Protein AF-A0A523N135-F1 (afdb_monomer_lite)

Foldseek 3Di:
DDDPDQWDWDDDPFWIWIDGPPDFIEIEAAALCVVVVCVVVVHDDTLHYEDDPVCADPNDRRHPCVNVVCCCVPPDDDDRHRYYHDDPVCVVVVVVVCCVPPVDDQLLRLLCVLCVVVLVVLPDDPVRSVVVSVVSVVVSVDCVLVVLLVVCVVVVNDPVVQLVVLLVVVLVVCVVPPSCNVSDDPVVSSSSSVSSVVSSVD

pLDDT: mean 86.8, std 10.45, range [40.41, 97.0]

Radius of gyration: 24.84 Å; chains: 1; bounding box: 56×32×72 Å

Secondary structure (DSSP, 8-state):
-----SEEEEE-SS-EEEEETTEEEEEE---TTHHHHHHHTTPPPPSEEE--GGGEETTEE---THHHHHHHHHSS-TTPPPEEE--HHHHHHHHHHHIIIII---HHHHHHHHHHHHHHHTT--HHHHHHHHHHHHHHHH-HHHHHHHHHHHHTT--HHHHHHHHHHHHHHHHHT-HHHHTT--HHHHHHHHHHHHHHHT-

Structure (mmCIF, N/CA/C/O backbone):
data_AF-A0A523N135-F1
#
_entry.id   AF-A0A523N135-F1
#
loop_
_atom_site.group_PDB
_atom_site.id
_atom_site.type_symbol
_atom_site.label_atom_id
_atom_site.label_alt_id
_atom_site.label_comp_id
_atom_site.label_asym_id
_atom_site.label_entity_id
_atom_site.label_seq_id
_atom_site.pdbx_PDB_ins_code
_atom_site.Cartn_x
_atom_site.Cartn_y
_atom_site.Cartn_z
_atom_site.occupancy
_atom_site.B_iso_or_equiv
_atom_site.auth_seq_id
_atom_site.auth_comp_id
_atom_site.auth_asym_id
_atom_site.auth_atom_id
_atom_site.pdbx_PDB_model_num
ATOM 1 N N . MET A 1 1 ? -31.069 18.039 46.015 1.00 40.41 1 MET A N 1
ATOM 2 C CA . MET A 1 1 ? -31.252 17.011 44.966 1.00 40.41 1 MET A CA 1
ATOM 3 C C . MET A 1 1 ? -29.906 16.782 44.299 1.00 40.41 1 MET A C 1
ATOM 5 O O . MET A 1 1 ? -29.315 17.737 43.815 1.00 40.41 1 MET A O 1
ATOM 9 N N . ALA A 1 2 ? -29.360 15.570 44.405 1.00 42.97 2 ALA A N 1
ATOM 10 C CA . ALA A 1 2 ? -28.007 15.259 43.952 1.00 42.97 2 ALA A CA 1
ATOM 11 C C . ALA A 1 2 ? -27.904 15.362 42.422 1.00 42.97 2 ALA A C 1
ATOM 13 O O . ALA A 1 2 ? -28.740 14.827 41.700 1.00 42.97 2 ALA A O 1
ATOM 14 N N . ASN A 1 3 ? -26.875 16.070 41.958 1.00 47.66 3 ASN A N 1
ATOM 15 C CA . ASN A 1 3 ? -26.565 16.332 40.558 1.00 47.66 3 ASN A CA 1
ATOM 16 C C . ASN A 1 3 ? -26.322 14.997 39.824 1.00 47.66 3 ASN A C 1
ATOM 18 O O . ASN A 1 3 ? -25.239 14.414 39.915 1.00 47.66 3 ASN A O 1
ATOM 22 N N . GLN A 1 4 ? -27.357 14.458 39.177 1.00 59.84 4 GLN A N 1
ATOM 23 C CA . GLN A 1 4 ? -27.297 13.175 38.483 1.00 59.84 4 GLN A CA 1
ATOM 24 C C . GLN A 1 4 ? -26.382 13.358 37.267 1.00 59.84 4 GLN A C 1
ATOM 26 O O . GLN A 1 4 ? -26.748 14.015 36.294 1.00 59.84 4 GLN A O 1
ATOM 31 N N . LYS A 1 5 ? -25.138 12.867 37.362 1.00 66.75 5 LYS A N 1
ATOM 32 C CA . LYS A 1 5 ? -24.118 13.074 36.325 1.00 66.75 5 LYS A CA 1
ATOM 33 C C . LYS A 1 5 ? -24.669 12.640 34.963 1.00 66.75 5 LYS A C 1
ATOM 35 O O . LYS A 1 5 ? -25.073 11.497 34.786 1.00 66.75 5 LYS A O 1
ATOM 40 N N . SER A 1 6 ? -24.624 13.546 33.988 1.00 85.50 6 SER A N 1
ATOM 41 C CA . SER A 1 6 ? -25.081 13.346 32.602 1.00 85.50 6 SER A CA 1
ATOM 42 C C . SER A 1 6 ? -24.219 12.368 31.784 1.00 85.50 6 SER A C 1
ATOM 44 O O . SER A 1 6 ? -24.429 12.193 30.580 1.00 85.50 6 SER A O 1
ATOM 46 N N . TYR A 1 7 ? -23.237 11.737 32.429 1.00 89.88 7 TYR A N 1
ATOM 47 C CA . TYR A 1 7 ? -22.242 10.871 31.823 1.00 89.88 7 TYR A CA 1
ATOM 48 C C . TYR A 1 7 ? -21.858 9.718 32.754 1.00 89.88 7 TYR A C 1
ATOM 50 O O . TYR A 1 7 ? -21.939 9.822 33.979 1.00 89.88 7 TYR A O 1
ATOM 58 N N . SER A 1 8 ? -21.367 8.635 32.158 1.00 92.94 8 SER A N 1
ATOM 59 C CA . SER A 1 8 ? -20.774 7.495 32.856 1.00 92.94 8 SER A CA 1
ATOM 60 C C . SER A 1 8 ? -19.428 7.139 32.227 1.00 92.94 8 SER A C 1
ATOM 62 O O . SER A 1 8 ? -19.225 7.333 31.026 1.00 92.94 8 SER A O 1
ATOM 64 N N . ILE A 1 9 ? -18.501 6.635 33.042 1.00 93.44 9 ILE A N 1
ATOM 65 C CA . ILE A 1 9 ? -17.181 6.192 32.588 1.00 93.44 9 ILE A CA 1
ATOM 66 C C . ILE A 1 9 ? -17.008 4.729 32.971 1.00 93.44 9 ILE A C 1
ATOM 68 O O . ILE A 1 9 ? -17.012 4.393 34.152 1.00 93.44 9 ILE A O 1
ATOM 72 N N . TYR A 1 10 ? -16.802 3.875 31.974 1.00 91.69 10 TYR A N 1
ATOM 73 C CA . TYR A 1 10 ? -16.360 2.502 32.186 1.00 91.69 10 TYR A CA 1
ATOM 74 C C . TYR A 1 10 ? -14.829 2.440 32.215 1.00 91.69 10 TYR A C 1
ATOM 76 O O . TYR A 1 10 ? -14.159 3.052 31.375 1.00 91.69 10 TYR A O 1
ATOM 84 N N . GLN A 1 11 ? -14.277 1.702 33.181 1.00 91.50 11 GLN A N 1
ATOM 85 C CA . GLN A 1 11 ? -12.838 1.547 33.371 1.00 91.50 11 GLN A CA 1
ATOM 86 C C . GLN A 1 11 ? -12.380 0.132 33.013 1.00 91.50 11 GLN A C 1
ATOM 88 O O . GLN A 1 11 ? -12.537 -0.789 33.806 1.00 91.50 11 GLN A O 1
ATOM 93 N N . GLY A 1 12 ? -11.789 -0.025 31.827 1.00 86.12 12 GLY A N 1
ATOM 94 C CA . GLY A 1 12 ? -11.112 -1.259 31.430 1.00 86.12 12 GLY A CA 1
ATOM 95 C C . GLY A 1 12 ? -9.642 -1.285 31.866 1.00 86.12 12 GLY A C 1
ATOM 96 O O . GLY A 1 12 ? -9.109 -0.292 32.364 1.00 86.12 12 GLY A O 1
ATOM 97 N N . TYR A 1 13 ? -8.952 -2.401 31.623 1.00 81.56 13 TYR A N 1
ATOM 98 C CA . TYR A 1 13 ? -7.557 -2.593 32.053 1.00 81.56 13 TYR A CA 1
ATOM 99 C C . TYR A 1 13 ? -6.596 -1.502 31.532 1.00 81.56 13 TYR A C 1
ATOM 101 O O . TYR A 1 13 ? -5.807 -0.974 32.302 1.00 81.56 13 TYR A O 1
ATOM 109 N N . ASN A 1 14 ? -6.729 -1.087 30.263 1.00 82.56 14 ASN A N 1
ATOM 110 C CA . ASN A 1 14 ? -5.898 -0.045 29.624 1.00 82.56 14 ASN A CA 1
ATOM 111 C C . ASN A 1 14 ? -6.707 0.918 28.734 1.00 82.56 14 ASN A C 1
ATOM 113 O O . ASN A 1 14 ? -6.193 1.496 27.776 1.00 82.56 14 ASN A O 1
ATOM 117 N N . PHE A 1 15 ? -8.000 1.064 29.013 1.00 88.25 15 PHE A N 1
ATOM 118 C CA . PHE A 1 15 ? -8.871 1.979 28.280 1.00 88.25 15 PHE A CA 1
ATOM 119 C C . PHE A 1 15 ? -9.987 2.517 29.169 1.00 88.25 15 PHE A C 1
ATOM 121 O O . PHE A 1 15 ? -10.283 1.975 30.238 1.00 88.25 15 PHE A O 1
ATOM 128 N N . ARG A 1 16 ? -10.605 3.608 28.734 1.00 92.06 16 ARG A N 1
ATOM 129 C CA . ARG A 1 16 ? -11.776 4.212 29.370 1.00 92.06 16 ARG A CA 1
ATOM 130 C C . ARG A 1 16 ? -12.848 4.429 28.318 1.00 92.06 16 ARG A C 1
ATOM 132 O O . ARG A 1 16 ? -12.524 4.825 27.207 1.00 92.06 16 ARG A O 1
ATOM 139 N N . VAL A 1 17 ? -14.110 4.196 28.658 1.00 93.50 17 VAL A N 1
ATOM 140 C CA . VAL A 1 17 ? -15.232 4.458 27.743 1.00 93.50 17 VAL A CA 1
ATOM 141 C C . VAL A 1 17 ? -16.136 5.486 28.383 1.00 93.50 17 VAL A C 1
ATOM 143 O O . VAL A 1 17 ? -16.731 5.222 29.425 1.00 93.50 17 VAL A O 1
ATOM 146 N N . LEU A 1 18 ? -16.231 6.651 27.756 1.00 94.50 18 LEU A N 1
ATOM 147 C CA . LEU A 1 18 ? -17.158 7.701 28.136 1.00 94.50 18 LEU A CA 1
ATOM 148 C C . LEU A 1 18 ? -18.485 7.465 27.411 1.00 94.50 18 LEU A C 1
ATOM 150 O O . LEU A 1 18 ? -18.524 7.461 26.181 1.00 94.50 18 LEU A O 1
ATOM 154 N N . LYS A 1 19 ? -19.568 7.276 28.168 1.00 93.00 19 LYS A N 1
ATOM 155 C CA . LYS A 1 19 ? -20.940 7.221 27.646 1.00 93.00 19 LYS A CA 1
ATOM 156 C C . LYS A 1 19 ? -21.700 8.448 28.144 1.00 93.00 19 LYS A C 1
ATOM 158 O O . LYS A 1 19 ? -21.691 8.731 29.342 1.00 93.00 19 LYS A O 1
ATOM 163 N N . MET A 1 20 ? -22.355 9.164 27.237 1.00 90.88 20 MET A N 1
ATOM 164 C CA . MET A 1 20 ? -23.111 10.387 27.521 1.00 90.88 20 MET A CA 1
ATOM 165 C C . MET A 1 20 ? -24.445 10.349 26.787 1.00 90.88 20 MET A C 1
ATOM 167 O O . MET A 1 20 ? -24.526 9.827 25.676 1.00 90.88 20 MET A O 1
ATOM 171 N N . LYS A 1 21 ? -25.499 10.915 27.381 1.00 86.75 21 LYS A N 1
ATOM 172 C CA . LYS A 1 21 ? -26.801 10.994 26.708 1.00 86.75 21 LYS A CA 1
ATOM 173 C C . LYS A 1 21 ? -26.686 11.889 25.464 1.00 86.75 21 LYS A C 1
ATOM 175 O O . LYS A 1 21 ? -26.174 12.999 25.557 1.00 86.75 21 LYS A O 1
ATOM 180 N N . GLY A 1 22 ? -27.161 11.403 24.316 1.00 85.88 22 GLY A N 1
ATOM 181 C CA . GLY A 1 22 ? -27.129 12.138 23.043 1.00 85.88 22 GLY A CA 1
ATOM 182 C C . GLY A 1 22 ? -25.808 12.062 22.265 1.00 85.88 22 GLY A C 1
ATOM 183 O O . GLY A 1 22 ? -25.707 12.680 21.211 1.00 85.88 22 GLY A O 1
ATOM 184 N N . PHE A 1 23 ? -24.814 11.301 22.739 1.00 86.19 23 PHE A N 1
ATOM 185 C CA . PHE A 1 23 ? -23.542 11.093 22.040 1.00 86.19 23 PHE A CA 1
ATOM 186 C C . PHE A 1 23 ? -23.191 9.607 21.948 1.00 86.19 23 PHE A C 1
ATOM 188 O O . PHE A 1 23 ? -23.471 8.826 22.858 1.00 86.19 23 PHE A O 1
ATOM 195 N N . GLU A 1 24 ? -22.529 9.221 20.858 1.00 87.38 24 GLU A N 1
ATOM 196 C CA . GLU A 1 24 ? -21.948 7.883 20.730 1.00 87.38 24 GLU A CA 1
ATOM 197 C C . GLU A 1 24 ? -20.836 7.671 21.774 1.00 87.38 24 GLU A C 1
ATOM 199 O O . GLU A 1 24 ? -20.096 8.617 22.074 1.00 87.38 24 GLU A O 1
ATOM 204 N N . PRO A 1 25 ? -20.674 6.448 22.315 1.00 91.50 25 PRO A N 1
ATOM 205 C CA . PRO A 1 25 ? -19.597 6.144 23.248 1.00 91.50 25 PRO A CA 1
ATOM 206 C C . PRO A 1 25 ? -18.219 6.484 22.670 1.00 91.50 25 PRO A C 1
ATOM 208 O O . PRO A 1 25 ? -17.908 6.131 21.532 1.00 91.50 25 PRO A O 1
ATOM 211 N N . VAL A 1 26 ? -17.372 7.125 23.477 1.00 92.62 26 VAL A N 1
ATOM 212 C CA . VAL A 1 26 ? -15.991 7.462 23.105 1.00 92.62 26 VAL A CA 1
ATOM 213 C C . VAL A 1 26 ? -15.029 6.615 23.920 1.00 92.62 26 VAL A C 1
ATOM 215 O O . VAL A 1 26 ? -15.043 6.649 25.152 1.00 92.62 26 VAL A O 1
ATOM 218 N N . CYS A 1 27 ? -14.174 5.864 23.234 1.00 91.88 27 CYS A N 1
ATOM 219 C CA . CYS A 1 27 ? -13.132 5.064 23.852 1.00 91.88 27 CYS A CA 1
ATOM 220 C C . CYS A 1 27 ? -11.804 5.826 23.878 1.00 91.88 27 CYS A C 1
ATOM 222 O O . CYS A 1 27 ? -11.271 6.215 22.844 1.00 91.88 27 CYS A O 1
ATOM 224 N N . PHE A 1 28 ? -11.240 6.009 25.063 1.00 90.75 28 PHE A N 1
ATOM 225 C CA . PHE A 1 28 ? -9.888 6.511 25.271 1.00 90.75 28 PHE A CA 1
ATOM 226 C C . PHE A 1 28 ? -8.982 5.311 25.494 1.00 90.75 28 PHE A C 1
ATOM 228 O O . PHE A 1 28 ? -9.124 4.613 26.499 1.00 90.75 28 PHE A O 1
ATOM 235 N N . GLY A 1 29 ? -8.063 5.058 24.568 1.00 86.25 29 GLY A N 1
ATOM 236 C CA . GLY A 1 29 ? -7.329 3.795 24.550 1.00 86.25 29 GLY A CA 1
ATOM 237 C C . GLY A 1 29 ? -7.842 2.828 23.475 1.00 86.25 29 GLY A C 1
ATOM 238 O O . GLY A 1 29 ? -8.990 2.912 23.047 1.00 86.25 29 GLY A O 1
ATOM 239 N N . CYS A 1 30 ? -6.993 1.896 23.052 1.00 80.38 30 CYS A N 1
ATOM 240 C CA . CYS A 1 30 ? -7.333 0.784 22.164 1.00 80.38 30 CYS A CA 1
ATOM 241 C C . CYS A 1 30 ? -6.353 -0.379 22.423 1.00 80.38 30 CYS A C 1
ATOM 243 O O . CYS A 1 30 ? -5.476 -0.666 21.609 1.00 80.38 30 CYS A O 1
ATOM 245 N N . PRO A 1 31 ? -6.432 -1.024 23.599 1.00 81.50 31 PRO A N 1
ATOM 246 C CA . PRO A 1 31 ? -5.639 -2.213 23.854 1.00 81.50 31 PRO A CA 1
ATOM 247 C C . PRO A 1 31 ? -6.204 -3.403 23.059 1.00 81.50 31 PRO A C 1
ATOM 249 O O . PRO A 1 31 ? -7.423 -3.487 22.896 1.00 81.50 31 PRO A O 1
ATOM 252 N N . PRO A 1 32 ? -5.375 -4.388 22.673 1.00 73.00 32 PRO A N 1
ATOM 253 C CA . PRO A 1 32 ? -5.819 -5.554 21.895 1.00 73.00 32 PRO A CA 1
ATOM 254 C C . PRO A 1 32 ? -6.961 -6.334 22.575 1.00 73.00 32 PRO A C 1
ATOM 256 O O . PRO A 1 32 ? -7.855 -6.883 21.934 1.00 73.00 32 PRO A O 1
ATOM 259 N N . GLY A 1 33 ? -6.971 -6.343 23.913 1.00 79.56 33 GLY A N 1
ATOM 260 C CA . GLY A 1 33 ? -7.985 -7.024 24.722 1.00 79.56 33 GLY A CA 1
ATOM 261 C C . GLY A 1 33 ? -9.388 -6.406 24.675 1.00 79.56 33 GLY A C 1
ATOM 262 O O . GLY A 1 33 ? -10.324 -7.035 25.163 1.00 79.56 33 GLY A O 1
ATOM 263 N N . ILE A 1 34 ? -9.565 -5.214 24.094 1.00 85.81 34 ILE A N 1
ATOM 264 C CA . ILE A 1 34 ? -10.856 -4.511 24.090 1.00 85.81 34 ILE A CA 1
ATOM 265 C C . ILE A 1 34 ? -11.957 -5.301 23.372 1.00 85.81 34 ILE A C 1
ATOM 267 O O . ILE A 1 34 ? -13.080 -5.355 23.861 1.00 85.81 34 ILE A O 1
ATOM 271 N N . VAL A 1 35 ? -11.633 -5.984 22.269 1.00 84.94 35 VAL A N 1
ATOM 272 C CA . VAL A 1 35 ? -12.599 -6.807 21.521 1.00 84.94 35 VAL A CA 1
ATOM 273 C C . VAL A 1 35 ? -13.145 -7.932 22.402 1.00 84.94 35 VAL A C 1
ATOM 275 O O . VAL A 1 35 ? -14.353 -8.151 22.464 1.00 84.94 35 VAL A O 1
ATOM 278 N N . LYS A 1 36 ? -12.263 -8.598 23.157 1.00 85.44 36 LYS A N 1
ATOM 279 C CA . LYS A 1 36 ? -12.644 -9.669 24.091 1.00 85.44 36 LYS A CA 1
ATOM 280 C C . LYS A 1 36 ? -13.472 -9.134 25.257 1.00 85.44 36 LYS A C 1
ATOM 282 O O . LYS A 1 36 ? -14.418 -9.788 25.682 1.00 85.44 36 LYS A O 1
ATOM 287 N N . ASP A 1 37 ? -13.114 -7.964 25.773 1.00 88.44 37 ASP A N 1
ATOM 288 C CA . ASP A 1 37 ? -13.794 -7.333 26.902 1.00 88.44 37 ASP A CA 1
ATOM 289 C C . ASP A 1 37 ? -15.247 -6.950 26.566 1.00 88.44 37 ASP A C 1
ATOM 291 O O . ASP A 1 37 ? -16.165 -7.288 27.311 1.00 88.44 37 ASP A O 1
ATOM 295 N N . PHE A 1 38 ? -15.471 -6.324 25.408 1.00 87.62 38 PHE A N 1
ATOM 296 C CA . PHE A 1 38 ? -16.817 -5.996 24.929 1.00 87.62 38 PHE A CA 1
ATOM 297 C C . PHE A 1 38 ? -1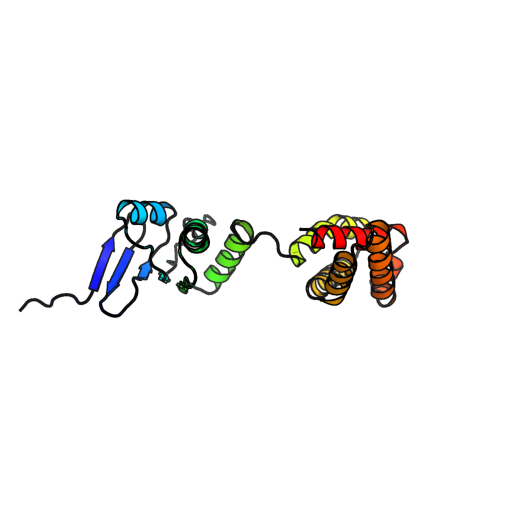7.612 -7.239 24.517 1.00 87.62 38 PHE A C 1
ATOM 299 O O . PHE A 1 38 ? -18.791 -7.342 24.855 1.00 87.62 38 PHE A O 1
ATOM 306 N N . GLY A 1 39 ? -16.960 -8.219 23.880 1.00 85.38 39 GLY A N 1
ATOM 307 C CA . GLY A 1 39 ? -17.584 -9.497 23.534 1.00 85.38 39 GLY A CA 1
ATOM 308 C C . GLY A 1 39 ? -18.114 -10.251 24.759 1.00 85.38 39 GLY A C 1
ATOM 309 O O . GLY A 1 39 ? -19.248 -10.717 24.743 1.00 85.38 39 GLY A O 1
ATOM 310 N N . ARG A 1 40 ? -17.350 -10.297 25.863 1.00 89.62 40 ARG A N 1
ATOM 311 C CA . ARG A 1 40 ? -17.788 -10.911 27.136 1.00 89.62 40 ARG A CA 1
ATOM 312 C C . ARG A 1 40 ? -19.001 -10.225 27.762 1.00 89.62 40 ARG A C 1
ATOM 314 O O . ARG A 1 40 ? -19.740 -10.866 28.498 1.00 89.62 40 ARG A O 1
ATOM 321 N N . ARG A 1 41 ? -19.186 -8.932 27.494 1.00 87.12 41 ARG A N 1
ATOM 322 C CA . ARG A 1 41 ? -20.307 -8.132 28.005 1.00 87.12 41 ARG A CA 1
ATOM 323 C C . ARG A 1 41 ? -21.504 -8.106 27.053 1.00 87.12 41 ARG A C 1
ATOM 325 O O . ARG A 1 41 ? -22.488 -7.447 27.366 1.00 87.12 41 ARG A O 1
ATOM 332 N N . ALA A 1 42 ? -21.409 -8.781 25.902 1.00 86.12 42 ALA A N 1
ATOM 333 C CA . ALA A 1 42 ? -22.366 -8.667 24.801 1.00 86.12 42 ALA A CA 1
ATOM 334 C C . ALA A 1 42 ? -22.654 -7.197 24.418 1.00 86.12 42 ALA A C 1
ATOM 336 O O . ALA A 1 42 ? -23.753 -6.845 23.996 1.00 86.12 42 ALA A O 1
ATOM 337 N N . GLU A 1 43 ? -21.656 -6.322 24.585 1.00 86.31 43 GLU A N 1
ATOM 338 C CA . GLU A 1 43 ? -21.754 -4.905 24.257 1.00 86.31 43 GLU A CA 1
ATOM 339 C C . GLU A 1 43 ? -21.133 -4.630 22.891 1.00 86.31 43 GLU A C 1
ATOM 341 O O . GLU A 1 43 ? -20.114 -5.203 22.499 1.00 86.31 43 GLU A O 1
ATOM 346 N N . ASN A 1 44 ? -21.697 -3.651 22.191 1.00 85.06 44 ASN A N 1
ATOM 347 C CA . ASN A 1 44 ? -21.090 -3.150 20.976 1.00 85.06 44 ASN A CA 1
ATOM 348 C C . ASN A 1 44 ? -19.795 -2.377 21.277 1.00 85.06 44 ASN A C 1
ATOM 350 O O . ASN A 1 44 ? -19.786 -1.451 22.087 1.00 85.06 44 ASN A O 1
ATOM 354 N N . LEU A 1 45 ? -18.721 -2.708 20.549 1.00 87.06 45 LEU A N 1
ATOM 355 C CA . LEU A 1 45 ? -17.549 -1.849 20.405 1.00 87.06 45 LEU A CA 1
ATOM 356 C C . LEU A 1 45 ? -17.961 -0.416 20.008 1.00 87.06 45 LEU A C 1
ATOM 358 O O . LEU A 1 45 ? -18.806 -0.264 19.115 1.00 87.06 45 LEU A O 1
ATOM 362 N N . PRO A 1 46 ? -17.361 0.612 20.634 1.00 89.12 46 PRO A N 1
ATOM 363 C CA . PRO A 1 46 ? -17.516 2.008 20.239 1.00 89.12 46 PRO A CA 1
ATOM 364 C C . PRO A 1 46 ? -17.029 2.254 18.808 1.00 89.12 46 PRO A C 1
ATOM 366 O O . PRO A 1 46 ? -16.105 1.596 18.348 1.00 89.12 46 PRO A O 1
ATOM 369 N N . SER A 1 47 ? -17.591 3.243 18.120 1.00 87.62 47 SER A N 1
ATOM 370 C CA . SER A 1 47 ? -17.116 3.695 16.801 1.00 87.62 47 SER A CA 1
ATOM 371 C C . SER A 1 47 ? -16.096 4.840 16.897 1.00 87.62 47 SER A C 1
ATOM 373 O O . SER A 1 47 ? -15.462 5.190 15.902 1.00 87.62 47 SER A O 1
ATOM 375 N N . ARG A 1 48 ? -15.914 5.444 18.081 1.00 90.88 48 ARG A N 1
ATOM 376 C CA . ARG A 1 48 ? -15.054 6.619 18.297 1.00 90.88 48 ARG A CA 1
ATOM 377 C C . ARG A 1 48 ? -13.914 6.311 19.253 1.00 90.88 48 ARG A C 1
ATOM 379 O O . ARG A 1 48 ? -14.151 5.913 20.393 1.00 90.88 48 ARG A O 1
ATOM 386 N N . TYR A 1 49 ? -12.687 6.573 18.811 1.00 91.38 49 TYR A N 1
ATOM 387 C CA . TYR A 1 49 ? -11.469 6.278 19.562 1.00 91.38 49 TYR A CA 1
ATOM 388 C C . TYR A 1 49 ? -10.563 7.497 19.680 1.00 91.38 49 TYR A C 1
ATOM 390 O O . TYR A 1 49 ? -10.315 8.189 18.699 1.00 91.38 49 TYR A O 1
ATOM 398 N N . VAL A 1 50 ? -10.016 7.730 20.868 1.00 91.56 50 VAL A N 1
ATOM 399 C CA . VAL A 1 50 ? -8.988 8.741 21.130 1.00 91.56 50 VAL A CA 1
ATOM 400 C C . VAL A 1 50 ? -7.677 8.023 21.423 1.00 91.56 50 VAL A C 1
ATOM 402 O O . VAL A 1 50 ? -7.588 7.255 22.388 1.00 91.56 50 VAL A O 1
ATOM 405 N N . LEU A 1 51 ? -6.657 8.270 20.594 1.00 87.19 51 LEU A N 1
ATOM 406 C CA . LEU A 1 51 ? -5.320 7.714 20.793 1.00 87.19 51 LEU A CA 1
ATOM 407 C C . LEU A 1 51 ? -4.567 8.538 21.848 1.00 87.19 51 LEU A C 1
ATOM 409 O O . LEU A 1 51 ? -4.273 9.713 21.616 1.00 87.19 51 LEU A O 1
ATOM 413 N N . PRO A 1 52 ? -4.219 7.962 23.012 1.00 81.62 52 PRO A N 1
ATOM 414 C CA . PRO A 1 52 ? -3.457 8.682 24.023 1.00 81.62 52 PRO A CA 1
ATOM 415 C C . PRO A 1 52 ? -2.034 8.978 23.538 1.00 81.62 52 PRO A C 1
ATOM 417 O O . PRO A 1 52 ? -1.481 8.270 22.700 1.00 81.62 52 PRO A O 1
ATOM 420 N N . ILE A 1 53 ? -1.383 9.990 24.111 1.00 75.06 53 ILE A N 1
ATOM 421 C CA . ILE A 1 53 ? -0.010 10.382 23.731 1.00 75.06 53 ILE A CA 1
ATOM 422 C C . ILE A 1 53 ? 0.964 9.195 23.843 1.00 75.06 53 ILE A C 1
ATOM 424 O O . ILE A 1 53 ? 1.805 8.990 22.973 1.00 75.06 53 ILE A O 1
ATOM 428 N N . ARG A 1 54 ? 0.789 8.345 24.864 1.00 72.25 54 ARG A N 1
ATOM 429 C CA . ARG A 1 54 ? 1.607 7.143 25.111 1.00 72.25 54 ARG A CA 1
ATOM 430 C C . ARG A 1 54 ? 1.177 5.909 24.298 1.00 72.25 54 ARG A C 1
ATOM 432 O O . ARG A 1 54 ? 1.422 4.788 24.725 1.00 72.25 54 ARG A O 1
ATOM 439 N N . THR A 1 55 ? 0.541 6.099 23.140 1.00 69.38 55 THR A N 1
ATOM 440 C CA . THR A 1 55 ? 0.186 4.997 22.219 1.00 69.38 55 THR A CA 1
ATOM 441 C C . THR A 1 55 ? 1.434 4.242 21.744 1.00 69.38 55 THR A C 1
ATOM 443 O O . THR A 1 55 ? 1.449 3.013 21.709 1.00 69.38 55 THR A O 1
ATOM 446 N N . PHE A 1 56 ? 2.510 4.981 21.458 1.00 66.69 56 PHE A N 1
ATOM 447 C CA . PHE A 1 56 ? 3.795 4.438 21.024 1.00 66.69 56 PHE A CA 1
ATOM 448 C C . PHE A 1 56 ? 4.847 4.706 22.102 1.00 66.69 56 PHE A C 1
ATOM 450 O O . PHE A 1 56 ? 5.227 5.856 22.319 1.00 66.69 56 PHE A O 1
ATOM 457 N N . VAL A 1 57 ? 5.325 3.664 22.785 1.00 66.50 57 VAL A N 1
ATOM 458 C CA . VAL A 1 57 ? 6.361 3.785 23.827 1.00 66.50 57 VAL A CA 1
ATOM 459 C C . VAL A 1 57 ? 7.599 3.033 23.363 1.00 66.50 57 VAL A C 1
ATOM 461 O O . VAL A 1 57 ? 7.514 1.851 23.056 1.00 66.50 57 VAL A O 1
ATOM 464 N N . GLN A 1 58 ? 8.748 3.716 23.288 1.00 67.44 58 GLN A N 1
ATOM 465 C CA . GLN A 1 58 ? 10.027 3.121 22.853 1.00 67.44 58 GLN A CA 1
ATOM 466 C C . GLN A 1 58 ? 9.938 2.387 21.497 1.00 67.44 58 GLN A C 1
ATOM 468 O O . GLN A 1 58 ? 10.537 1.334 21.303 1.00 67.44 58 GLN A O 1
ATOM 473 N N . GLY A 1 59 ? 9.136 2.906 20.563 1.00 63.56 59 GLY A N 1
ATOM 474 C CA . GLY A 1 59 ? 8.920 2.275 19.254 1.00 63.56 59 GLY A CA 1
ATOM 475 C C . GLY A 1 59 ? 8.016 1.036 19.271 1.00 63.56 59 GLY A C 1
ATOM 476 O O . GLY A 1 59 ? 7.710 0.515 18.204 1.00 63.56 59 GLY A O 1
ATOM 477 N N . LYS A 1 60 ? 7.535 0.590 20.440 1.00 65.81 60 LYS A N 1
ATOM 478 C CA . LYS A 1 60 ? 6.532 -0.472 20.550 1.00 65.81 60 LYS A CA 1
ATOM 479 C C . LYS A 1 60 ? 5.134 0.114 20.407 1.00 65.81 60 LYS A C 1
ATOM 481 O O . LYS A 1 60 ? 4.787 1.100 21.067 1.00 65.81 60 LYS A O 1
ATOM 486 N N . ASN A 1 61 ? 4.344 -0.506 19.539 1.00 69.12 61 ASN A N 1
ATOM 487 C CA . ASN A 1 61 ? 2.916 -0.268 19.470 1.00 69.12 61 ASN A CA 1
ATOM 488 C C . ASN A 1 61 ? 2.250 -1.052 20.608 1.00 69.12 61 ASN A C 1
ATOM 490 O O . ASN A 1 61 ? 2.313 -2.274 20.618 1.00 69.12 61 ASN A O 1
ATOM 494 N N . ASN A 1 62 ? 1.651 -0.364 21.580 1.00 68.19 62 ASN A N 1
ATOM 495 C CA . ASN A 1 62 ? 0.863 -1.025 22.634 1.00 68.19 62 ASN A CA 1
ATOM 496 C C . ASN A 1 62 ? -0.633 -1.091 22.264 1.00 68.19 62 ASN A C 1
ATOM 498 O O . ASN A 1 62 ? -1.486 -1.311 23.127 1.00 68.19 62 ASN A O 1
ATOM 502 N N . PHE A 1 63 ? -0.943 -0.793 21.001 1.00 74.38 63 PHE A N 1
ATOM 503 C CA . PHE A 1 63 ? -2.271 -0.500 20.488 1.00 74.38 63 PHE A CA 1
ATOM 504 C C . PHE A 1 63 ? -2.498 -1.211 19.151 1.00 74.38 63 PHE A C 1
ATOM 506 O O . PHE A 1 63 ? -2.276 -0.641 18.082 1.00 74.38 63 PHE A O 1
ATOM 513 N N . ASP A 1 64 ? -2.991 -2.443 19.204 1.00 75.00 64 ASP A N 1
ATOM 514 C CA . ASP A 1 64 ? -3.277 -3.231 18.001 1.00 75.00 64 ASP A CA 1
ATOM 515 C C . ASP A 1 64 ? -4.694 -2.924 17.504 1.00 75.00 64 ASP A C 1
ATOM 517 O O . ASP A 1 64 ? -5.672 -3.627 17.782 1.00 75.00 64 ASP A O 1
ATOM 521 N N . PHE A 1 65 ? -4.831 -1.787 16.826 1.00 78.38 65 PHE A N 1
ATOM 522 C CA . PHE A 1 65 ? -6.122 -1.317 16.332 1.00 78.38 65 PHE A CA 1
ATOM 523 C C . PHE A 1 65 ? -6.642 -2.147 15.155 1.00 78.38 65 PHE A C 1
ATOM 525 O O . PHE A 1 65 ? -7.847 -2.161 14.903 1.00 78.38 65 PHE A O 1
ATOM 532 N N . GLU A 1 66 ? -5.773 -2.877 14.455 1.00 76.75 66 GLU A N 1
ATOM 533 C CA . GLU A 1 66 ? -6.158 -3.809 13.397 1.00 76.75 66 GLU A CA 1
ATOM 534 C C . GLU A 1 66 ? -7.247 -4.785 13.865 1.00 76.75 66 GLU A C 1
ATOM 536 O O . GLU A 1 66 ? -8.192 -5.025 13.121 1.00 76.75 66 GLU A O 1
ATOM 541 N N . PHE A 1 67 ? -7.224 -5.238 15.128 1.00 79.00 67 PHE A N 1
ATOM 542 C CA . PHE A 1 67 ? -8.262 -6.116 15.687 1.00 79.00 67 PHE A CA 1
ATOM 543 C C . PHE A 1 67 ? -9.636 -5.454 15.784 1.00 79.00 67 PHE A C 1
ATOM 545 O O . PHE A 1 67 ? -10.663 -6.107 15.569 1.00 79.00 67 PHE A O 1
ATOM 552 N N . ILE A 1 68 ? -9.675 -4.154 16.071 1.00 80.31 68 ILE A N 1
ATOM 553 C CA . ILE A 1 68 ? -10.924 -3.394 16.043 1.00 80.31 68 ILE A CA 1
ATOM 554 C C . ILE A 1 68 ? -11.412 -3.297 14.604 1.00 80.31 68 ILE A C 1
ATOM 556 O O . ILE A 1 68 ? -12.563 -3.625 14.332 1.00 80.31 68 ILE A O 1
ATOM 560 N N . VAL A 1 69 ? -10.534 -2.924 13.669 1.00 79.62 69 VAL A N 1
ATOM 561 C CA . VAL A 1 69 ? -10.908 -2.791 12.254 1.00 79.62 69 VAL A CA 1
ATOM 562 C C . VAL A 1 69 ? -11.415 -4.117 11.692 1.00 79.62 69 VAL A C 1
ATOM 564 O O . VAL A 1 69 ? -12.462 -4.120 11.054 1.00 79.62 69 VAL A O 1
ATOM 567 N N . TYR A 1 70 ? -10.768 -5.245 12.000 1.00 77.12 70 TYR A N 1
ATOM 568 C CA . TYR A 1 70 ? -11.249 -6.578 11.625 1.00 77.12 70 TYR A CA 1
ATOM 569 C C . TYR A 1 70 ? -12.667 -6.845 12.123 1.00 77.12 70 TYR A C 1
ATOM 571 O O . TYR A 1 70 ? -13.502 -7.338 11.369 1.00 77.12 70 TYR A O 1
ATOM 579 N N . THR A 1 71 ? -12.965 -6.487 13.372 1.00 75.12 71 THR A N 1
ATOM 580 C CA . THR A 1 71 ? -14.298 -6.706 13.950 1.00 75.12 71 THR A CA 1
ATOM 581 C C . THR A 1 71 ? -15.366 -5.907 13.201 1.00 75.12 71 THR A C 1
ATOM 583 O O . THR A 1 71 ? -16.444 -6.422 12.918 1.00 75.12 71 THR A O 1
ATOM 586 N N . PHE A 1 72 ? -15.066 -4.666 12.822 1.00 74.81 72 PHE A N 1
ATOM 587 C CA . PHE A 1 72 ? -15.988 -3.847 12.034 1.00 74.81 72 PHE A CA 1
ATOM 588 C C . PHE A 1 72 ? -16.089 -4.291 10.567 1.00 74.81 72 PHE A C 1
ATOM 590 O O . PHE A 1 72 ? -17.167 -4.185 9.994 1.00 74.81 72 PHE A O 1
ATOM 597 N N . LEU A 1 73 ? -15.006 -4.792 9.963 1.00 71.56 73 LEU A N 1
ATOM 598 C CA . LEU A 1 73 ? -15.003 -5.265 8.574 1.00 71.56 73 LEU A CA 1
ATOM 599 C C . LEU A 1 73 ? -15.717 -6.610 8.397 1.00 71.56 73 LEU A C 1
ATOM 601 O O . LEU A 1 73 ? -16.393 -6.801 7.392 1.00 71.56 73 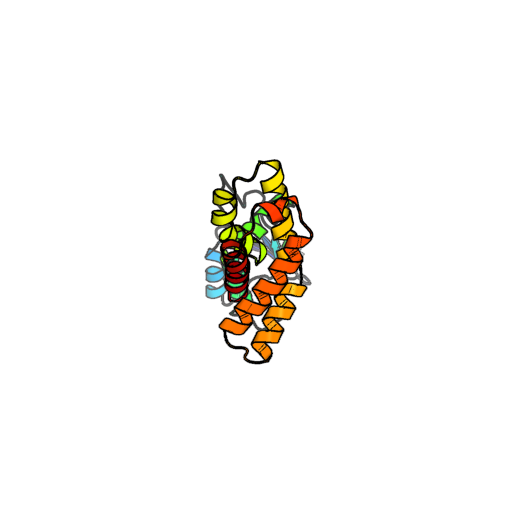LEU A O 1
ATOM 605 N N . PHE A 1 74 ? -15.553 -7.539 9.343 1.00 69.31 74 PHE A N 1
ATOM 606 C CA . PHE A 1 74 ? -16.004 -8.925 9.179 1.00 69.31 74 PHE A CA 1
ATOM 607 C C . PHE A 1 74 ? -17.220 -9.303 10.027 1.00 69.31 74 PHE A C 1
ATOM 609 O O . PHE A 1 74 ? -17.937 -10.226 9.653 1.00 69.31 74 PHE A O 1
ATOM 616 N N . ALA A 1 75 ? -17.462 -8.633 11.159 1.00 65.12 75 ALA A N 1
ATOM 617 C CA . ALA A 1 75 ? -18.490 -9.053 12.115 1.00 65.12 75 ALA A CA 1
ATOM 618 C C . ALA A 1 75 ? -19.688 -8.096 12.230 1.00 65.12 75 ALA A C 1
ATOM 620 O O . ALA A 1 75 ? -20.649 -8.431 12.922 1.00 65.12 75 ALA A O 1
ATOM 621 N N . ARG A 1 76 ? -19.670 -6.922 11.579 1.00 63.97 76 ARG A N 1
ATOM 622 C CA . ARG A 1 76 ? -20.778 -5.954 11.648 1.00 63.97 76 ARG A CA 1
ATOM 623 C C . ARG A 1 76 ? -21.429 -5.683 10.291 1.00 63.97 76 ARG A C 1
ATOM 625 O O . ARG A 1 76 ? -20.710 -5.513 9.309 1.00 63.97 76 ARG A O 1
ATOM 632 N N . PRO A 1 77 ? -22.774 -5.585 10.229 1.00 52.00 77 PRO A N 1
ATOM 633 C CA . PRO A 1 77 ? -23.473 -5.123 9.037 1.00 52.00 77 PRO A CA 1
ATOM 634 C C . PRO A 1 77 ? -23.003 -3.719 8.643 1.00 52.00 77 PRO A C 1
ATOM 636 O O . PRO A 1 77 ? -22.769 -2.858 9.492 1.00 52.00 77 PRO A O 1
ATOM 639 N N . SER A 1 78 ? -22.841 -3.526 7.339 1.00 57.69 78 SER A N 1
ATOM 640 C CA . SER A 1 78 ? -22.246 -2.364 6.683 1.00 57.69 78 SER A CA 1
ATOM 641 C C . SER A 1 78 ? -22.800 -1.013 7.159 1.00 57.69 78 SER A C 1
ATOM 643 O O . SER A 1 78 ? -24.003 -0.879 7.352 1.00 57.69 78 SER A O 1
ATOM 645 N N . HIS A 1 79 ? -21.900 -0.016 7.241 1.00 57.84 79 HIS A N 1
ATOM 646 C CA . HIS A 1 79 ? -22.085 1.454 7.326 1.00 57.84 79 HIS A CA 1
ATOM 647 C C . HIS A 1 79 ? -21.586 2.162 8.599 1.00 57.84 79 HIS A C 1
ATOM 649 O O . HIS A 1 79 ? -21.495 3.392 8.588 1.00 57.84 79 HIS A O 1
ATOM 655 N N . GLU A 1 80 ? -21.165 1.456 9.652 1.00 70.88 80 GLU A N 1
ATOM 656 C CA . GLU A 1 80 ? -20.528 2.128 10.795 1.00 70.88 80 GLU A CA 1
ATOM 657 C C . GLU A 1 80 ? -19.118 2.626 10.432 1.00 70.88 80 GLU A C 1
ATOM 659 O O . GLU A 1 80 ? -18.222 1.856 10.084 1.00 70.88 80 GLU A O 1
ATOM 664 N N . LYS A 1 81 ? -18.911 3.947 10.511 1.00 79.44 81 LYS A N 1
ATOM 665 C CA . LYS A 1 81 ? -17.595 4.572 10.325 1.00 79.44 81 LYS A CA 1
ATOM 666 C C . LYS A 1 81 ? -16.849 4.604 11.650 1.00 79.44 81 LYS A C 1
ATOM 668 O O . LYS A 1 81 ? -17.313 5.219 12.608 1.00 79.44 81 LYS A O 1
ATOM 673 N N . ILE A 1 82 ? -15.649 4.032 11.674 1.00 85.31 82 ILE A N 1
ATOM 674 C CA . ILE A 1 82 ? -14.739 4.192 12.806 1.00 85.31 82 ILE A CA 1
ATOM 675 C C . ILE A 1 82 ? -14.021 5.539 12.683 1.00 85.31 82 ILE A C 1
ATOM 677 O O . ILE A 1 82 ? -13.402 5.831 11.659 1.00 85.31 82 ILE A O 1
ATOM 681 N N . THR A 1 83 ? -14.086 6.357 13.730 1.00 89.19 83 THR A N 1
ATOM 682 C CA . THR A 1 83 ? -13.427 7.667 13.793 1.00 89.19 83 THR A CA 1
ATOM 683 C C . THR A 1 83 ? -12.336 7.651 14.855 1.00 89.19 83 THR A C 1
ATOM 685 O O . THR A 1 83 ? -12.592 7.329 16.015 1.00 89.19 83 THR A O 1
ATOM 688 N N . ILE A 1 84 ? -11.115 8.023 14.462 1.00 89.81 84 ILE A N 1
ATOM 689 C CA . ILE A 1 84 ? -9.937 8.030 15.335 1.00 89.81 84 ILE A CA 1
ATOM 690 C C . ILE A 1 84 ? -9.432 9.463 15.495 1.00 89.81 84 ILE A C 1
ATOM 692 O O . ILE A 1 84 ? -9.035 10.107 14.524 1.00 89.81 84 ILE A O 1
ATOM 696 N N . TYR A 1 85 ? -9.400 9.941 16.733 1.00 92.00 85 TYR A N 1
ATOM 697 C CA . TYR A 1 85 ? -8.833 11.226 17.118 1.00 92.00 85 TYR A CA 1
ATOM 698 C C . TYR A 1 85 ? -7.383 11.016 17.561 1.00 92.00 85 TYR A C 1
ATOM 700 O O . TYR A 1 85 ? -7.112 10.283 18.515 1.00 92.00 85 TYR A O 1
ATOM 708 N N . CYS A 1 86 ? -6.445 11.626 16.841 1.00 90.88 86 CYS A N 1
ATOM 709 C CA . CYS A 1 86 ? -5.010 11.449 17.049 1.00 90.88 86 CYS A CA 1
ATOM 710 C C . CYS A 1 86 ? -4.219 12.669 16.560 1.00 90.88 86 CYS A C 1
ATOM 712 O O . CYS A 1 86 ? -4.743 13.518 15.835 1.00 90.88 86 CYS A O 1
ATOM 714 N N . THR A 1 87 ? -2.948 12.757 16.948 1.00 91.12 87 THR A N 1
ATOM 715 C CA . THR A 1 87 ? -2.032 13.777 16.421 1.00 91.12 87 THR A CA 1
ATOM 716 C C . THR A 1 87 ? -1.613 13.462 14.981 1.00 91.12 87 THR A C 1
ATOM 718 O O . THR A 1 87 ? -1.754 12.338 14.494 1.00 91.12 87 THR A O 1
ATOM 721 N N . ALA A 1 88 ? -1.046 14.450 14.282 1.00 90.94 88 ALA A N 1
ATOM 722 C CA . ALA A 1 88 ? -0.566 14.262 12.912 1.00 90.94 88 ALA A CA 1
ATOM 723 C C . ALA A 1 88 ? 0.517 13.168 12.797 1.00 90.94 88 ALA A C 1
ATOM 725 O O . ALA A 1 88 ? 0.461 12.365 11.866 1.00 90.94 88 ALA A O 1
ATOM 726 N N . ASP A 1 89 ? 1.457 13.104 13.749 1.00 87.88 89 ASP A N 1
ATOM 727 C CA . ASP A 1 89 ? 2.504 12.069 13.805 1.00 87.88 89 ASP A CA 1
ATOM 728 C C . ASP A 1 89 ? 1.906 10.676 14.052 1.00 87.88 89 ASP A C 1
ATOM 730 O O . ASP A 1 89 ? 2.206 9.731 13.319 1.00 87.88 89 ASP A O 1
ATOM 734 N N . GLN A 1 90 ? 0.976 10.558 15.008 1.00 87.12 90 GLN A N 1
ATOM 735 C CA . GLN A 1 90 ? 0.266 9.303 15.262 1.00 87.12 90 GLN A CA 1
ATOM 736 C C . GLN A 1 90 ? -0.470 8.825 14.012 1.00 87.12 90 GLN A C 1
ATOM 738 O O . GLN A 1 90 ? -0.346 7.660 13.654 1.00 87.12 90 GLN A O 1
ATOM 743 N N . ARG A 1 91 ? -1.165 9.720 13.297 1.00 89.69 91 ARG A N 1
ATOM 744 C CA . ARG A 1 91 ? -1.855 9.390 12.043 1.00 89.69 91 ARG A CA 1
ATOM 745 C C . ARG A 1 91 ? -0.909 8.794 11.000 1.00 89.69 91 ARG A C 1
ATOM 747 O O . ARG A 1 91 ? -1.288 7.843 10.323 1.00 89.69 91 ARG A O 1
ATOM 754 N N . VAL A 1 92 ? 0.291 9.355 10.839 1.00 88.75 92 VAL A N 1
ATOM 755 C CA . VAL A 1 92 ? 1.282 8.851 9.872 1.00 88.75 92 VAL A CA 1
ATOM 756 C C . VAL A 1 92 ? 1.736 7.446 10.257 1.00 88.75 92 VAL A C 1
ATOM 758 O O . VAL A 1 92 ? 1.646 6.540 9.432 1.00 88.75 92 VAL A O 1
ATOM 761 N N . ARG A 1 93 ? 2.139 7.236 11.515 1.00 85.62 93 ARG A N 1
ATOM 762 C CA . ARG A 1 93 ? 2.564 5.913 12.012 1.00 85.62 93 ARG A CA 1
ATOM 763 C C . ARG A 1 93 ? 1.454 4.878 11.898 1.00 85.62 93 ARG A C 1
ATOM 765 O O . ARG A 1 93 ? 1.689 3.749 11.488 1.00 85.62 93 ARG A O 1
ATOM 772 N N . PHE A 1 94 ? 0.240 5.291 12.227 1.00 84.88 94 PHE A N 1
ATOM 773 C CA . PHE A 1 94 ? -0.938 4.447 12.205 1.00 84.88 94 PHE A CA 1
ATOM 774 C C . PHE A 1 94 ? -1.317 4.012 10.788 1.00 84.88 94 PHE A C 1
ATOM 776 O O . PHE A 1 94 ? -1.622 2.845 10.563 1.00 84.88 94 PHE A O 1
ATOM 783 N N . LYS A 1 95 ? -1.220 4.921 9.810 1.00 86.75 95 LYS A N 1
ATOM 784 C CA . LYS A 1 95 ? -1.364 4.567 8.394 1.00 86.75 95 LYS A CA 1
ATOM 785 C C . LYS A 1 95 ? -0.325 3.542 7.960 1.00 86.75 95 LYS A C 1
ATOM 787 O O . LYS A 1 95 ? -0.698 2.598 7.281 1.00 86.75 95 LYS A O 1
ATOM 792 N N . SER A 1 96 ? 0.936 3.707 8.362 1.00 84.69 96 SER A N 1
ATOM 793 C CA . SER A 1 96 ? 1.976 2.724 8.048 1.00 84.69 96 SER A CA 1
ATOM 794 C C . SER A 1 96 ? 1.661 1.358 8.655 1.00 84.69 96 SER A C 1
ATOM 796 O O . SER A 1 96 ? 1.725 0.367 7.945 1.00 84.69 96 SER A O 1
ATO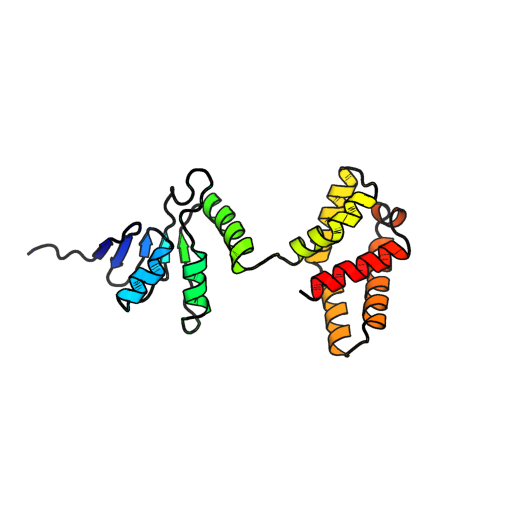M 798 N N . ILE A 1 97 ? 1.247 1.301 9.927 1.00 83.44 97 ILE A N 1
ATOM 799 C CA . ILE A 1 97 ? 0.863 0.041 10.582 1.00 83.44 97 ILE A CA 1
ATOM 800 C C . ILE A 1 97 ? -0.284 -0.628 9.830 1.00 83.44 97 ILE A C 1
ATOM 802 O O . ILE A 1 97 ? -0.133 -1.769 9.423 1.00 83.44 97 ILE A O 1
ATOM 806 N N . LEU A 1 98 ? -1.388 0.083 9.576 1.00 85.31 98 LEU A N 1
ATOM 807 C CA . LEU A 1 98 ? -2.521 -0.493 8.846 1.00 85.31 98 LEU A CA 1
ATOM 808 C C . LEU A 1 98 ? -2.158 -0.896 7.413 1.00 85.31 98 LEU A C 1
ATOM 810 O O . LEU A 1 98 ? -2.716 -1.859 6.896 1.00 85.31 98 LEU A O 1
ATOM 814 N N . GLN A 1 99 ? -1.241 -0.180 6.760 1.00 86.44 99 GLN A N 1
ATOM 815 C CA . GLN A 1 99 ? -0.753 -0.579 5.444 1.00 86.44 99 GLN A CA 1
ATOM 816 C C . GLN A 1 99 ? -0.031 -1.930 5.514 1.00 86.44 99 GLN A C 1
ATOM 818 O O . GLN A 1 99 ? -0.298 -2.796 4.693 1.00 86.44 99 GLN A O 1
ATOM 823 N N . GLU A 1 100 ? 0.829 -2.135 6.510 1.00 81.50 100 GLU A N 1
ATOM 824 C CA . GLU A 1 100 ? 1.585 -3.383 6.673 1.00 81.50 100 GLU A CA 1
ATOM 825 C C . GLU A 1 100 ? 0.726 -4.542 7.210 1.00 81.50 100 GLU A C 1
ATOM 827 O O . GLU A 1 100 ? 0.943 -5.689 6.829 1.00 81.50 100 GLU A O 1
ATOM 832 N N . THR A 1 101 ? -0.246 -4.269 8.089 1.00 80.69 101 THR A N 1
ATOM 833 C CA . THR A 1 101 ? -1.007 -5.318 8.791 1.00 80.69 101 THR A CA 1
ATOM 834 C C . THR A 1 101 ? -2.343 -5.662 8.150 1.00 80.69 101 THR A C 1
ATOM 836 O O . THR A 1 101 ? -2.782 -6.801 8.282 1.00 80.69 101 THR A O 1
ATOM 839 N N . LEU A 1 102 ? -2.996 -4.708 7.477 1.00 82.06 102 LEU A N 1
ATOM 840 C CA . LEU A 1 102 ? -4.372 -4.861 6.996 1.00 82.06 102 LEU A CA 1
ATOM 841 C C . LEU A 1 102 ? -4.506 -4.665 5.484 1.00 82.06 102 LEU A C 1
ATOM 843 O O . LEU A 1 102 ? -5.137 -5.475 4.814 1.00 82.06 102 LEU A O 1
ATOM 847 N N . PHE A 1 103 ? -3.960 -3.576 4.943 1.00 83.12 103 PHE A N 1
ATOM 848 C CA . PHE A 1 103 ? -4.184 -3.207 3.541 1.00 83.12 103 PHE A CA 1
ATOM 849 C C . PHE A 1 103 ? -3.164 -3.816 2.573 1.00 83.12 103 PHE A C 1
ATOM 851 O O . PHE A 1 103 ? -3.376 -3.767 1.363 1.00 83.12 103 PHE A O 1
ATOM 858 N N . GLY A 1 104 ? -2.073 -4.386 3.088 1.00 85.25 104 GLY A N 1
ATOM 859 C CA . GLY A 1 104 ? -0.993 -4.957 2.288 1.00 85.25 104 GLY A CA 1
ATOM 860 C C . GLY A 1 104 ? -0.178 -3.902 1.527 1.00 85.25 104 GLY A C 1
ATOM 861 O O . GLY A 1 104 ? -0.361 -2.702 1.706 1.00 85.25 104 GLY A O 1
ATOM 862 N N . PRO A 1 105 ? 0.762 -4.300 0.661 1.00 88.38 105 PRO A N 1
ATOM 863 C CA . PRO A 1 105 ? 1.546 -3.355 -0.129 1.00 88.38 105 PRO A CA 1
ATOM 864 C C . PRO A 1 105 ? 0.684 -2.638 -1.179 1.00 88.38 105 PRO A C 1
ATOM 866 O O . PRO A 1 105 ? -0.131 -3.251 -1.861 1.00 88.38 105 PRO A O 1
ATOM 869 N N . THR A 1 106 ? 0.917 -1.340 -1.390 1.00 90.19 106 THR A N 1
ATOM 870 C CA . THR A 1 106 ? 0.303 -0.639 -2.532 1.00 90.19 106 THR A CA 1
ATOM 871 C C . THR A 1 106 ? 0.926 -1.097 -3.854 1.00 90.19 106 THR A C 1
ATOM 873 O O . THR A 1 106 ? 2.071 -1.554 -3.890 1.00 90.19 106 THR A O 1
ATOM 876 N N . PHE A 1 107 ? 0.238 -0.873 -4.977 1.00 92.44 107 PHE A N 1
ATOM 877 C CA . PHE A 1 107 ? 0.792 -1.147 -6.310 1.00 92.44 107 PHE A CA 1
ATOM 878 C C . PHE A 1 107 ? 2.145 -0.448 -6.550 1.00 92.44 107 PHE A C 1
ATOM 880 O O . PHE A 1 107 ? 3.070 -1.026 -7.124 1.00 92.44 107 PHE A O 1
ATOM 887 N N . LYS A 1 108 ? 2.314 0.771 -6.014 1.00 94.12 108 LYS A N 1
ATOM 888 C CA . LYS A 1 108 ? 3.602 1.477 -5.984 1.00 94.12 108 LYS A CA 1
ATOM 889 C C . LYS A 1 108 ? 4.659 0.667 -5.225 1.00 94.12 108 LYS A C 1
ATOM 891 O O . LYS A 1 108 ? 5.745 0.451 -5.759 1.00 94.12 108 LYS A O 1
ATOM 896 N N . ASN A 1 109 ? 4.359 0.175 -4.020 1.00 92.44 109 ASN A N 1
ATOM 897 C CA . ASN A 1 109 ? 5.295 -0.668 -3.264 1.00 92.44 109 ASN A CA 1
ATOM 898 C C . ASN A 1 109 ? 5.696 -1.921 -4.057 1.00 92.44 109 ASN A C 1
ATOM 900 O O . ASN A 1 109 ? 6.885 -2.240 -4.120 1.00 92.44 109 ASN A O 1
ATOM 904 N N . LEU A 1 110 ? 4.732 -2.578 -4.710 1.00 94.06 110 LEU A N 1
ATOM 905 C CA . LEU A 1 110 ? 4.974 -3.763 -5.536 1.00 94.06 110 LEU A CA 1
ATOM 906 C C . LEU A 1 110 ? 5.914 -3.461 -6.708 1.00 94.06 110 LEU A C 1
ATOM 908 O O . LEU A 1 110 ? 6.889 -4.185 -6.914 1.00 94.06 110 LEU A O 1
ATOM 912 N N . LEU A 1 111 ? 5.686 -2.366 -7.443 1.00 95.69 111 LEU A N 1
ATOM 913 C CA . LEU A 1 111 ? 6.578 -1.952 -8.531 1.00 95.69 111 LEU A CA 1
ATOM 914 C C . LEU A 1 111 ? 7.996 -1.673 -8.022 1.00 95.69 111 LEU A C 1
ATOM 916 O O . LEU A 1 111 ? 8.961 -2.206 -8.567 1.00 95.69 111 LEU A O 1
ATOM 920 N N . HIS A 1 112 ? 8.156 -0.892 -6.953 1.00 95.56 112 HIS A N 1
ATOM 921 C CA . HIS A 1 112 ? 9.489 -0.622 -6.398 1.00 95.56 112 HIS A CA 1
ATOM 922 C C . HIS A 1 112 ? 10.206 -1.904 -5.964 1.00 95.56 112 HIS A C 1
ATOM 924 O O . HIS A 1 112 ? 11.394 -2.070 -6.255 1.00 95.56 112 HIS A O 1
ATOM 930 N N . ALA A 1 113 ? 9.488 -2.836 -5.335 1.00 93.88 113 ALA A N 1
ATOM 931 C CA . ALA A 1 113 ? 10.033 -4.130 -4.947 1.00 93.88 113 ALA A CA 1
ATOM 932 C C . ALA A 1 113 ? 10.466 -4.954 -6.172 1.00 93.88 113 ALA A C 1
ATOM 934 O O . ALA A 1 113 ? 11.613 -5.408 -6.230 1.00 93.88 113 ALA A O 1
ATOM 935 N N . GLN A 1 114 ? 9.605 -5.080 -7.188 1.00 94.94 114 GLN A N 1
ATOM 936 C CA . GLN A 1 114 ? 9.906 -5.884 -8.375 1.00 94.94 114 GLN A CA 1
ATOM 937 C C . GLN A 1 114 ? 11.030 -5.312 -9.240 1.00 94.94 114 GLN A C 1
ATOM 939 O O . GLN A 1 114 ? 11.814 -6.047 -9.854 1.00 94.94 114 GLN A O 1
ATOM 944 N N . PHE A 1 115 ? 11.164 -3.989 -9.281 1.00 95.50 115 PHE A N 1
ATOM 945 C CA . PHE A 1 115 ? 12.219 -3.328 -10.042 1.00 95.50 115 PHE A CA 1
ATOM 946 C C . PHE A 1 115 ? 13.531 -3.162 -9.265 1.00 95.50 115 PHE A C 1
ATOM 948 O O . PHE A 1 115 ? 14.540 -2.809 -9.874 1.00 95.50 115 PHE A O 1
ATOM 955 N N . ARG A 1 116 ? 13.591 -3.519 -7.973 1.00 94.00 116 ARG A N 1
ATOM 956 C CA . ARG A 1 116 ? 14.801 -3.394 -7.137 1.00 94.00 116 ARG A CA 1
ATOM 957 C C . ARG A 1 116 ? 16.032 -4.047 -7.761 1.00 94.00 116 ARG A C 1
ATOM 959 O O . ARG A 1 116 ? 17.114 -3.460 -7.766 1.00 94.00 116 ARG A O 1
ATOM 966 N N . ARG A 1 117 ? 15.886 -5.261 -8.299 1.00 92.12 117 ARG A N 1
ATOM 967 C CA . ARG A 1 117 ? 17.001 -5.976 -8.938 1.00 92.12 117 ARG A CA 1
ATOM 968 C C . ARG A 1 117 ? 17.440 -5.287 -10.237 1.00 92.12 117 ARG A C 1
ATOM 970 O O . ARG A 1 117 ? 18.636 -5.183 -10.471 1.00 92.12 117 ARG A O 1
ATOM 977 N N . PHE A 1 118 ? 16.504 -4.765 -11.034 1.00 92.44 118 PHE A N 1
ATOM 978 C CA . PHE A 1 118 ? 16.844 -3.988 -12.230 1.00 92.44 118 PHE A CA 1
ATOM 979 C C . PHE A 1 118 ? 17.610 -2.714 -11.851 1.00 92.44 118 PHE A C 1
ATOM 981 O O . PHE A 1 118 ? 18.671 -2.465 -12.415 1.00 92.44 118 PHE A O 1
ATOM 988 N N . SER A 1 119 ? 17.154 -1.968 -10.840 1.00 91.75 119 SER A N 1
ATOM 989 C CA . SER A 1 119 ? 17.842 -0.760 -10.367 1.00 91.75 119 SER A CA 1
ATOM 990 C C . SER A 1 119 ? 19.291 -1.019 -9.951 1.00 91.75 119 SER A C 1
ATOM 992 O O . SER A 1 119 ? 20.156 -0.192 -10.218 1.00 91.75 119 SER A O 1
ATOM 994 N N . ARG A 1 120 ? 19.565 -2.172 -9.321 1.00 90.56 120 ARG A N 1
ATOM 995 C CA . ARG A 1 120 ? 20.922 -2.571 -8.910 1.00 90.56 120 ARG A CA 1
ATOM 996 C C . ARG A 1 120 ? 21.813 -2.957 -10.091 1.00 90.56 120 ARG A C 1
ATOM 998 O O . ARG A 1 120 ? 22.992 -2.636 -10.081 1.00 90.56 120 ARG A O 1
ATOM 1005 N N . GLU A 1 121 ? 21.257 -3.641 -11.087 1.00 91.31 121 GLU A N 1
ATOM 1006 C CA . GLU A 1 121 ? 22.004 -4.151 -12.248 1.00 91.31 121 GLU A CA 1
ATOM 1007 C C . GLU A 1 121 ? 22.212 -3.090 -13.347 1.00 91.31 121 GLU A C 1
ATOM 1009 O O . GLU A 1 121 ? 23.069 -3.263 -14.205 1.00 91.31 121 GLU A O 1
ATOM 1014 N N . SER A 1 122 ? 21.458 -1.985 -13.331 1.00 87.56 122 SER A N 1
ATOM 1015 C CA . SER A 1 122 ? 21.450 -0.981 -14.416 1.00 87.56 122 SER A CA 1
ATOM 1016 C C . SER A 1 122 ? 22.569 0.065 -14.348 1.00 87.56 122 SER A C 1
ATOM 1018 O O . SER A 1 122 ? 22.627 0.955 -15.199 1.00 87.56 122 SER A O 1
ATOM 1020 N N . GLY A 1 123 ? 23.421 0.021 -13.316 1.00 88.94 123 GLY A N 1
ATOM 1021 C CA . GLY A 1 123 ? 24.505 0.994 -13.136 1.00 88.94 123 GLY A CA 1
ATOM 1022 C C . GLY A 1 123 ? 24.007 2.442 -13.060 1.00 88.94 123 GLY A C 1
ATOM 1023 O O . GLY A 1 123 ? 24.598 3.333 -13.665 1.00 88.94 123 GLY A O 1
ATOM 1024 N N . PHE A 1 124 ? 22.865 2.680 -12.406 1.00 92.94 124 PHE A N 1
ATOM 1025 C CA . PHE A 1 124 ? 22.331 4.032 -12.247 1.00 92.94 124 PHE A CA 1
ATOM 1026 C C . PHE A 1 124 ? 23.220 4.877 -11.329 1.00 92.94 124 PHE A C 1
ATOM 1028 O O . PHE A 1 124 ? 23.589 4.451 -10.234 1.00 92.94 124 PHE A O 1
ATOM 1035 N N . THR A 1 125 ? 23.480 6.122 -11.725 1.00 93.25 125 THR A N 1
ATOM 1036 C CA . THR A 1 125 ? 23.985 7.148 -10.803 1.00 93.25 125 THR A CA 1
ATOM 1037 C C . THR A 1 125 ? 22.938 7.466 -9.727 1.00 93.25 125 THR A C 1
ATOM 1039 O O . THR A 1 125 ? 21.749 7.184 -9.890 1.00 93.25 125 THR A O 1
ATOM 1042 N N . LYS A 1 126 ? 23.333 8.125 -8.626 1.00 93.56 126 LYS A N 1
ATOM 1043 C CA . LYS A 1 126 ? 22.382 8.546 -7.572 1.00 93.56 126 LYS A CA 1
ATOM 1044 C C . LYS A 1 126 ? 21.227 9.394 -8.130 1.00 93.56 126 LYS A C 1
ATOM 1046 O O . LYS A 1 126 ? 20.090 9.257 -7.681 1.00 93.56 126 LYS A O 1
ATOM 1051 N N . THR A 1 127 ? 21.507 10.252 -9.111 1.00 94.50 127 THR A N 1
ATOM 1052 C CA . THR A 1 127 ? 20.505 11.112 -9.758 1.00 94.50 127 THR A CA 1
ATOM 1053 C C . THR A 1 127 ? 19.576 10.309 -10.665 1.00 94.50 127 THR A C 1
ATOM 1055 O O . THR A 1 127 ? 18.362 10.498 -10.614 1.00 94.50 127 THR A O 1
ATOM 1058 N N . GLU A 1 128 ? 20.113 9.376 -11.454 1.00 94.31 128 GLU A N 1
ATOM 1059 C CA . GLU A 1 128 ? 19.301 8.483 -12.289 1.00 94.31 128 GLU A CA 1
ATOM 1060 C C . GLU A 1 128 ? 18.427 7.554 -11.449 1.00 94.31 128 GLU A C 1
ATOM 1062 O O . GLU A 1 128 ? 17.268 7.352 -11.787 1.00 94.31 128 GLU A O 1
ATOM 1067 N N . LEU A 1 129 ? 18.933 7.049 -10.321 1.00 94.75 129 LEU A N 1
ATOM 1068 C CA . LEU A 1 129 ? 18.163 6.198 -9.419 1.00 94.75 129 LEU A CA 1
ATOM 1069 C C . LEU A 1 129 ? 16.956 6.950 -8.843 1.00 94.75 129 LEU A C 1
ATOM 1071 O O . LEU A 1 129 ? 15.844 6.428 -8.847 1.00 94.75 129 LEU A O 1
ATOM 1075 N N . LYS A 1 130 ? 17.143 8.208 -8.416 1.00 95.44 130 LYS A N 1
ATOM 1076 C CA . LYS A 1 130 ? 16.030 9.074 -7.990 1.00 95.44 130 LYS A CA 1
ATOM 1077 C C . LYS A 1 130 ? 15.020 9.293 -9.121 1.00 95.44 130 LYS A C 1
ATOM 1079 O O . LYS A 1 130 ? 13.820 9.164 -8.894 1.00 95.44 130 LYS A O 1
ATOM 1084 N N . ARG A 1 131 ? 15.491 9.571 -10.343 1.00 95.44 131 ARG A N 1
ATOM 1085 C CA . ARG A 1 131 ? 14.623 9.702 -11.530 1.00 95.44 131 ARG A CA 1
ATOM 1086 C C . ARG A 1 131 ? 13.879 8.404 -11.843 1.00 95.44 131 ARG A C 1
ATOM 1088 O O . ARG A 1 131 ? 12.713 8.457 -12.217 1.00 95.44 131 ARG A O 1
ATOM 1095 N N . PHE A 1 132 ? 14.516 7.253 -11.650 1.00 95.69 132 PHE A N 1
ATOM 1096 C CA . PHE A 1 132 ? 13.906 5.945 -11.851 1.00 95.69 132 PHE A CA 1
ATOM 1097 C C . PHE A 1 132 ? 12.815 5.653 -10.822 1.00 95.69 132 PHE A C 1
ATOM 1099 O O . PHE A 1 132 ? 11.731 5.220 -11.198 1.00 95.69 132 PHE A O 1
ATOM 1106 N N . HIS A 1 133 ? 13.040 5.977 -9.549 1.00 96.12 133 HIS A N 1
ATOM 1107 C CA . HIS A 1 133 ? 12.001 5.882 -8.523 1.00 96.12 133 HIS A CA 1
ATOM 1108 C C . HIS A 1 133 ? 10.792 6.776 -8.835 1.00 96.12 133 HIS A C 1
ATOM 1110 O O . HIS A 1 133 ? 9.662 6.303 -8.754 1.00 96.12 133 HIS A O 1
ATOM 1116 N N . LEU A 1 134 ? 11.016 8.017 -9.283 1.00 96.19 134 LEU A N 1
ATOM 1117 C CA . LEU A 1 134 ? 9.935 8.901 -9.739 1.00 96.19 134 LEU A CA 1
ATOM 1118 C C . LEU A 1 134 ? 9.212 8.352 -10.977 1.00 96.19 134 LEU A C 1
ATOM 1120 O O . LEU A 1 134 ? 7.997 8.469 -11.088 1.00 96.19 134 LEU A O 1
ATOM 1124 N N . PHE A 1 135 ? 9.942 7.727 -11.902 1.00 95.56 135 PHE A N 1
ATOM 1125 C CA . PHE A 1 135 ? 9.343 7.058 -13.053 1.00 95.56 135 PHE A CA 1
ATOM 1126 C C . PHE A 1 135 ? 8.433 5.894 -12.632 1.00 95.56 135 PHE A C 1
ATOM 1128 O O . PHE A 1 135 ? 7.344 5.756 -13.184 1.00 95.56 135 PHE A O 1
ATOM 1135 N N . LEU A 1 136 ? 8.843 5.079 -11.652 1.00 96.38 136 LEU A N 1
ATOM 1136 C CA . LEU A 1 136 ? 8.004 4.003 -11.115 1.00 96.38 136 LEU A CA 1
ATOM 1137 C C . LEU A 1 136 ? 6.765 4.543 -10.393 1.00 96.38 136 LEU A C 1
ATOM 1139 O O . LEU A 1 136 ? 5.694 3.963 -10.536 1.00 96.38 136 LEU A O 1
ATOM 1143 N N . ASP A 1 137 ? 6.891 5.659 -9.676 1.00 96.38 137 ASP A N 1
ATOM 1144 C CA . ASP A 1 137 ? 5.756 6.332 -9.033 1.00 96.38 137 ASP A CA 1
ATOM 1145 C C . ASP A 1 137 ? 4.727 6.797 -10.069 1.00 96.38 137 ASP A C 1
ATOM 1147 O O . ASP A 1 137 ? 3.551 6.454 -9.977 1.00 96.38 137 ASP A O 1
ATOM 1151 N N . GLN A 1 138 ? 5.188 7.479 -11.120 1.00 95.19 138 GLN A N 1
ATOM 1152 C CA . GLN A 1 138 ? 4.335 7.899 -12.234 1.00 95.19 138 GLN A CA 1
ATOM 1153 C C . GLN A 1 138 ? 3.695 6.709 -12.955 1.00 95.19 138 GLN A C 1
ATOM 1155 O O . GLN A 1 138 ? 2.560 6.796 -13.419 1.00 95.19 138 GLN A O 1
ATOM 1160 N N . LEU A 1 139 ? 4.421 5.594 -13.074 1.00 94.75 139 LEU A N 1
ATOM 1161 C CA . LEU A 1 139 ? 3.892 4.373 -13.668 1.00 94.75 139 LEU A CA 1
ATOM 1162 C C . LEU A 1 139 ? 2.796 3.751 -12.794 1.00 94.75 139 LEU A C 1
ATOM 1164 O O . LEU A 1 139 ? 1.804 3.281 -13.344 1.00 94.75 139 LEU A O 1
ATOM 1168 N N . ALA A 1 140 ? 2.958 3.776 -11.468 1.00 94.81 140 ALA A N 1
ATOM 1169 C CA . ALA A 1 140 ? 1.977 3.268 -10.510 1.00 94.81 140 ALA A CA 1
ATOM 1170 C C . ALA A 1 140 ? 0.662 4.062 -10.540 1.00 94.81 140 ALA A C 1
ATOM 1172 O O . ALA A 1 140 ? -0.410 3.494 -10.362 1.00 94.81 140 ALA A O 1
ATOM 1173 N N . GLU A 1 141 ? 0.751 5.371 -10.773 1.00 94.06 141 GLU A N 1
ATOM 1174 C CA . GLU A 1 141 ? -0.399 6.280 -10.856 1.00 94.06 141 GLU A CA 1
ATOM 1175 C C . GLU A 1 141 ? -1.042 6.303 -12.255 1.00 94.06 141 GLU A C 1
ATOM 1177 O O . GLU A 1 141 ? -2.166 6.782 -12.435 1.00 94.06 141 GLU A O 1
ATOM 1182 N N . SER A 1 142 ? -0.347 5.787 -13.274 1.00 93.62 142 SER A N 1
ATOM 1183 C CA . SER A 1 142 ? -0.836 5.789 -14.648 1.00 93.62 142 SER A CA 1
ATOM 1184 C C . SER A 1 142 ? -1.913 4.730 -14.868 1.00 93.62 142 SER A C 1
ATOM 1186 O O . SER A 1 142 ? -1.674 3.534 -14.712 1.00 93.62 142 SER A O 1
ATOM 1188 N N . ARG A 1 143 ? -3.079 5.156 -15.367 1.00 93.69 143 ARG A N 1
ATOM 1189 C CA . ARG A 1 143 ? -4.143 4.227 -15.784 1.00 93.69 143 ARG A CA 1
ATOM 1190 C C . ARG A 1 143 ? -3.828 3.487 -17.080 1.00 93.69 143 ARG A C 1
ATOM 1192 O O . ARG A 1 143 ? -4.230 2.347 -17.238 1.00 93.69 143 ARG A O 1
ATOM 1199 N N . LYS A 1 144 ? -3.043 4.081 -17.985 1.00 94.94 144 LYS A N 1
ATOM 1200 C CA . LYS A 1 144 ? -2.783 3.537 -19.333 1.00 94.94 144 LYS A CA 1
ATOM 1201 C C . LYS A 1 144 ? -2.324 2.067 -19.362 1.00 94.94 144 LYS A C 1
ATOM 1203 O O . LYS A 1 144 ? -2.930 1.296 -20.104 1.00 94.94 144 LYS A O 1
ATOM 1208 N N . PRO A 1 145 ? -1.277 1.649 -18.620 1.00 93.94 145 PRO A N 1
ATOM 1209 C CA . PRO A 1 145 ? -0.830 0.257 -18.659 1.00 93.94 145 PRO A CA 1
ATOM 1210 C C . PRO A 1 145 ? -1.823 -0.693 -17.976 1.00 93.94 145 PRO A C 1
ATOM 1212 O O . PRO A 1 145 ? -1.961 -1.832 -18.411 1.00 93.94 145 PRO A O 1
ATOM 1215 N N . ILE A 1 146 ? -2.543 -0.219 -16.954 1.00 94.19 146 ILE A N 1
ATOM 1216 C CA . ILE A 1 146 ? -3.592 -0.980 -16.265 1.00 94.19 146 ILE A CA 1
ATOM 1217 C C . ILE A 1 146 ? -4.783 -1.192 -17.204 1.00 94.19 146 ILE A C 1
ATOM 1219 O O . ILE A 1 146 ? -5.232 -2.316 -17.372 1.00 94.19 146 ILE A O 1
ATOM 1223 N N . ASP A 1 147 ? -5.245 -0.149 -17.891 1.00 95.81 147 ASP A N 1
ATOM 1224 C CA . ASP A 1 147 ? -6.354 -0.216 -18.846 1.00 95.81 147 ASP A CA 1
ATOM 1225 C C . ASP A 1 147 ? -6.022 -1.114 -20.044 1.00 95.81 147 ASP A C 1
ATOM 1227 O O . ASP A 1 147 ? -6.895 -1.813 -20.561 1.00 95.81 147 ASP A O 1
ATOM 1231 N N . LEU A 1 148 ? -4.765 -1.103 -20.504 1.00 96.31 148 LEU A N 1
ATOM 1232 C CA . LEU A 1 148 ? -4.290 -2.027 -21.533 1.00 96.31 148 LEU A CA 1
ATOM 1233 C C . LEU A 1 148 ? -4.352 -3.473 -21.030 1.00 96.31 148 LEU A C 1
ATOM 1235 O O . LEU A 1 148 ? -4.949 -4.318 -21.693 1.00 96.31 148 LEU A O 1
ATOM 1239 N N . TYR A 1 149 ? -3.786 -3.743 -19.854 1.00 95.62 149 TYR A N 1
ATOM 1240 C CA . TYR A 1 149 ? -3.785 -5.073 -19.251 1.00 95.62 149 TYR A CA 1
ATOM 1241 C C . TYR A 1 149 ? -5.210 -5.595 -19.005 1.00 95.62 149 TYR A C 1
ATOM 1243 O O . TYR A 1 149 ? -5.564 -6.668 -19.492 1.00 95.62 149 TYR A O 1
ATOM 1251 N N . SER A 1 150 ? -6.071 -4.796 -18.371 1.00 95.19 150 SER A N 1
ATOM 1252 C CA . SER A 1 150 ? -7.480 -5.120 -18.111 1.00 95.19 150 SER A CA 1
ATOM 1253 C C . SER A 1 150 ? -8.269 -5.393 -19.390 1.00 95.19 150 SER A C 1
ATOM 1255 O O . SER A 1 150 ? -9.099 -6.297 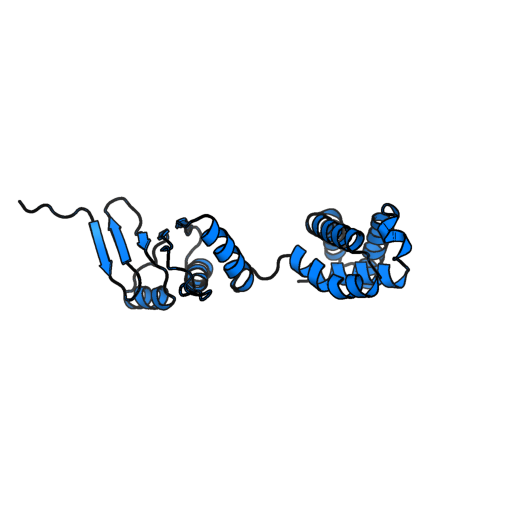-19.432 1.00 95.19 150 SER A O 1
ATOM 1257 N N . ARG A 1 151 ? -8.006 -4.640 -20.465 1.00 96.75 151 ARG A N 1
ATOM 1258 C CA . ARG A 1 151 ? -8.637 -4.874 -21.770 1.00 96.75 151 ARG A CA 1
ATOM 1259 C C . ARG A 1 151 ? -8.213 -6.210 -22.369 1.00 96.75 151 ARG A C 1
ATOM 1261 O O . ARG A 1 151 ? -9.063 -6.925 -22.885 1.00 96.75 151 ARG A O 1
ATOM 1268 N N . LEU A 1 152 ? -6.927 -6.543 -22.305 1.00 95.56 152 LEU A N 1
ATOM 1269 C CA . LEU A 1 152 ? -6.413 -7.810 -22.824 1.00 95.56 152 LEU A CA 1
ATOM 1270 C C . LEU A 1 152 ? -6.981 -9.003 -22.043 1.00 95.56 152 LEU A C 1
ATOM 1272 O O . LEU A 1 152 ? -7.392 -9.982 -22.661 1.00 95.56 152 LEU A O 1
ATOM 1276 N N . LEU A 1 153 ? -7.102 -8.880 -20.716 1.00 94.38 153 LEU A N 1
ATOM 1277 C CA . LEU A 1 153 ? -7.785 -9.872 -19.881 1.00 94.38 153 LEU A CA 1
ATOM 1278 C C . LEU A 1 153 ? -9.265 -10.016 -20.249 1.00 94.38 153 LEU A C 1
ATOM 1280 O O . LEU A 1 153 ? -9.748 -11.131 -20.405 1.00 94.38 153 LEU A O 1
ATOM 1284 N N . LYS A 1 154 ? -9.980 -8.901 -20.455 1.00 95.12 154 LYS A N 1
ATOM 1285 C CA . LYS A 1 154 ? -11.401 -8.911 -20.846 1.00 95.12 154 LYS A CA 1
ATOM 1286 C C . LYS A 1 154 ? -11.655 -9.696 -22.139 1.00 95.12 154 LYS A C 1
ATOM 1288 O O . LYS A 1 154 ? -12.712 -10.302 -22.279 1.00 95.12 154 LYS A O 1
ATOM 1293 N N . TYR A 1 155 ? -10.709 -9.676 -23.076 1.00 94.19 155 TYR A N 1
ATOM 1294 C CA . TYR A 1 155 ? -10.796 -10.416 -24.338 1.00 94.19 155 TYR A CA 1
ATOM 1295 C C . TYR A 1 155 ? -10.147 -11.806 -24.284 1.00 94.19 155 TYR A C 1
ATOM 1297 O O . TYR A 1 155 ? -9.957 -12.415 -25.333 1.00 94.19 155 TYR A O 1
ATOM 1305 N N . ASN A 1 156 ? -9.810 -12.313 -23.092 1.00 92.44 156 ASN A N 1
ATOM 1306 C CA . ASN A 1 156 ? -9.152 -13.608 -22.895 1.00 92.44 156 ASN A CA 1
ATOM 1307 C C . ASN A 1 156 ? -7.890 -13.772 -23.763 1.00 92.44 156 ASN A C 1
ATOM 1309 O O . ASN A 1 156 ? -7.625 -14.849 -24.299 1.00 92.44 156 ASN A O 1
ATOM 1313 N N . ALA A 1 157 ? -7.125 -12.689 -23.939 1.00 94.19 157 ALA A N 1
ATOM 1314 C CA . ALA A 1 157 ? -5.893 -12.729 -24.712 1.00 94.19 157 ALA A CA 1
ATOM 1315 C C . ALA A 1 157 ? -4.912 -13.739 -24.079 1.00 94.19 157 ALA A C 1
ATOM 1317 O O . ALA A 1 157 ? -4.707 -13.695 -22.864 1.00 94.19 157 ALA A O 1
ATOM 1318 N N . PRO A 1 158 ? -4.258 -14.616 -24.863 1.00 95.00 158 PRO A N 1
ATOM 1319 C CA . PRO A 1 158 ? -3.249 -15.525 -24.331 1.00 95.00 158 PRO A CA 1
ATOM 1320 C C . PRO A 1 158 ? -2.081 -14.770 -23.683 1.00 95.00 158 PRO A C 1
ATOM 1322 O O . PRO A 1 158 ? -1.685 -13.705 -24.164 1.00 95.00 158 PRO A O 1
ATOM 1325 N N . ASP A 1 159 ? -1.430 -15.369 -22.682 1.00 93.19 159 ASP A N 1
ATOM 1326 C CA . ASP A 1 159 ? -0.296 -14.763 -21.959 1.00 93.19 159 ASP A CA 1
ATOM 1327 C C . ASP A 1 159 ? 0.805 -14.223 -22.882 1.00 93.19 159 ASP A C 1
ATOM 1329 O O . ASP A 1 159 ? 1.378 -13.159 -22.639 1.00 93.19 159 ASP A O 1
ATOM 1333 N N . ARG A 1 160 ? 1.086 -14.928 -23.988 1.00 94.38 160 ARG A N 1
ATOM 1334 C CA . ARG A 1 160 ? 2.062 -14.486 -24.998 1.00 94.38 160 ARG A CA 1
ATOM 1335 C C . ARG A 1 160 ? 1.661 -13.161 -25.644 1.00 94.38 160 ARG A C 1
ATOM 1337 O O . ARG A 1 160 ? 2.517 -12.297 -25.837 1.00 94.38 160 ARG A O 1
ATOM 1344 N N . GLN A 1 161 ? 0.378 -12.998 -25.966 1.00 95.94 161 GLN A N 1
ATOM 1345 C CA . GLN A 1 161 ? -0.152 -11.760 -26.530 1.00 95.94 161 GLN A CA 1
ATOM 1346 C C . GLN A 1 161 ? -0.101 -10.642 -25.489 1.00 95.94 161 GLN A C 1
ATOM 1348 O O . GLN A 1 161 ? 0.409 -9.566 -25.796 1.00 95.94 161 GLN A O 1
ATOM 1353 N N . ILE A 1 162 ? -0.517 -10.912 -24.246 1.00 95.12 162 ILE A N 1
ATOM 1354 C CA . ILE A 1 162 ? -0.440 -9.931 -23.154 1.00 95.12 162 ILE A CA 1
ATOM 1355 C C . ILE A 1 162 ? 0.996 -9.434 -22.976 1.00 95.12 162 ILE A C 1
ATOM 1357 O O . ILE A 1 162 ? 1.253 -8.228 -22.948 1.00 95.12 162 ILE A O 1
ATOM 1361 N N . GLN A 1 163 ? 1.958 -10.354 -22.907 1.00 95.44 163 GLN A N 1
ATOM 1362 C CA . GLN A 1 163 ? 3.360 -10.000 -22.735 1.00 95.44 163 GLN A CA 1
ATOM 1363 C C . GLN A 1 163 ? 3.899 -9.187 -23.922 1.00 95.44 163 GLN A C 1
ATOM 1365 O O . GLN A 1 163 ? 4.668 -8.246 -23.711 1.00 95.44 163 GLN A O 1
ATOM 1370 N N . SER A 1 164 ? 3.504 -9.530 -25.151 1.00 96.62 164 SER A N 1
ATOM 1371 C CA . SER A 1 164 ? 3.911 -8.817 -26.367 1.00 96.62 164 SER A CA 1
ATOM 1372 C C . SER A 1 164 ? 3.389 -7.376 -26.391 1.00 96.62 164 SER A C 1
ATOM 1374 O O . SER A 1 164 ? 4.167 -6.437 -26.578 1.00 96.62 164 SER A O 1
ATOM 1376 N N . GLU A 1 165 ? 2.097 -7.185 -26.120 1.00 97.00 165 GLU A N 1
ATOM 1377 C CA . GLU A 1 165 ? 1.447 -5.869 -26.105 1.00 97.00 165 GLU A CA 1
ATOM 1378 C C . GLU A 1 165 ? 2.016 -4.972 -25.001 1.00 97.00 165 GLU A C 1
ATOM 1380 O O . GLU A 1 165 ? 2.431 -3.836 -25.252 1.00 97.00 165 GLU A O 1
ATOM 1385 N N . MET A 1 166 ? 2.155 -5.506 -23.784 1.00 97.00 166 MET A N 1
ATOM 1386 C CA . MET A 1 166 ? 2.759 -4.773 -22.669 1.00 97.00 166 MET A CA 1
ATOM 1387 C C . MET A 1 166 ? 4.216 -4.403 -22.960 1.00 97.00 166 MET A C 1
ATOM 1389 O O . MET A 1 166 ? 4.663 -3.295 -22.653 1.00 97.00 166 MET A O 1
ATOM 1393 N N . ARG A 1 167 ? 4.975 -5.292 -23.610 1.00 96.50 167 ARG A N 1
ATOM 1394 C CA . ARG A 1 167 ? 6.340 -4.996 -24.056 1.00 96.50 167 ARG A CA 1
ATOM 1395 C C . ARG A 1 167 ? 6.368 -3.873 -25.096 1.00 96.50 167 ARG A C 1
ATOM 1397 O O . ARG A 1 167 ? 7.245 -3.011 -25.011 1.00 96.50 167 ARG A O 1
ATOM 1404 N N . SER A 1 168 ? 5.441 -3.866 -26.054 1.00 96.06 168 SER A N 1
ATOM 1405 C CA . SER A 1 168 ? 5.314 -2.808 -27.067 1.00 96.06 168 SER A CA 1
ATOM 1406 C C . SER A 1 168 ? 4.995 -1.449 -26.432 1.00 96.06 168 SER A C 1
ATOM 1408 O O . SER A 1 168 ? 5.644 -0.439 -26.737 1.00 96.06 168 SER A O 1
ATOM 1410 N N . TYR A 1 169 ? 4.086 -1.438 -25.452 1.00 95.56 169 TYR A N 1
ATOM 1411 C CA . TYR A 1 169 ? 3.785 -0.260 -24.643 1.00 95.56 169 TYR A CA 1
ATOM 1412 C C . TYR A 1 169 ? 5.039 0.287 -23.949 1.00 95.56 169 TYR A C 1
ATOM 1414 O O . TYR A 1 169 ? 5.385 1.458 -24.125 1.00 95.56 169 TYR A O 1
ATOM 1422 N N . PHE A 1 170 ? 5.776 -0.557 -23.216 1.00 94.94 170 PHE A N 1
ATOM 1423 C CA . PHE A 1 170 ? 6.988 -0.11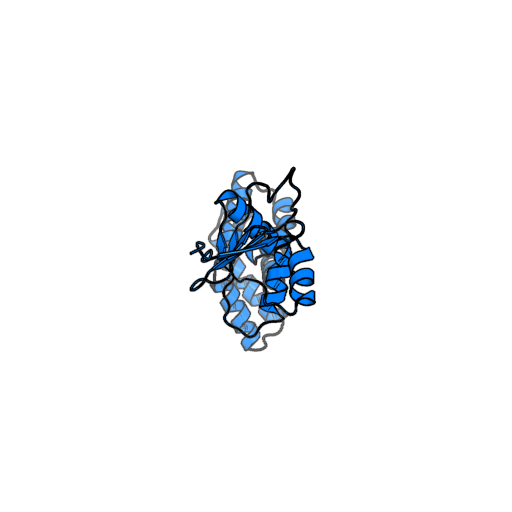8 -22.516 1.00 94.94 170 PHE A CA 1
ATOM 1424 C C . PHE A 1 170 ? 8.093 0.336 -23.467 1.00 94.94 170 PHE A C 1
ATOM 1426 O O . PHE A 1 170 ? 8.770 1.319 -23.172 1.00 94.94 170 PHE A O 1
ATOM 1433 N N . LYS A 1 171 ? 8.249 -0.312 -24.627 1.00 94.56 171 LYS A N 1
ATOM 1434 C CA . LYS A 1 171 ? 9.192 0.129 -25.665 1.00 94.56 171 LYS A CA 1
ATOM 1435 C C . LYS A 1 171 ? 8.900 1.568 -26.090 1.00 94.56 171 LYS A C 1
ATOM 1437 O O . LYS A 1 171 ? 9.814 2.385 -26.143 1.00 94.56 171 LYS A O 1
ATOM 1442 N N . THR A 1 172 ? 7.632 1.884 -26.338 1.00 93.62 172 THR A N 1
ATOM 1443 C CA . THR A 1 172 ? 7.196 3.230 -26.734 1.00 93.62 172 THR A CA 1
ATOM 1444 C C . THR A 1 172 ? 7.369 4.236 -25.596 1.00 93.62 172 THR A C 1
ATOM 1446 O O . THR A 1 172 ? 7.913 5.319 -25.805 1.00 93.62 172 THR A O 1
ATOM 1449 N N . LEU A 1 173 ? 6.979 3.864 -24.373 1.00 92.75 173 LEU A N 1
ATOM 1450 C CA . LEU A 1 173 ? 7.094 4.718 -23.188 1.00 92.75 173 LEU A CA 1
ATOM 1451 C C . LEU A 1 173 ? 8.549 5.101 -22.874 1.00 92.75 173 LEU A C 1
ATOM 1453 O O . LEU A 1 173 ? 8.830 6.240 -22.498 1.00 92.75 173 LEU A O 1
ATOM 1457 N N . ILE A 1 174 ? 9.465 4.141 -23.007 1.00 92.38 174 ILE A N 1
ATOM 1458 C CA . ILE A 1 174 ? 10.884 4.304 -22.680 1.00 92.38 174 ILE A CA 1
ATOM 1459 C C . ILE A 1 174 ? 11.635 5.039 -23.789 1.00 92.38 174 ILE A C 1
ATOM 1461 O O . ILE A 1 174 ? 12.542 5.805 -23.479 1.00 92.38 174 ILE A O 1
ATOM 1465 N N . ARG A 1 175 ? 11.248 4.870 -25.062 1.00 88.31 175 ARG A N 1
ATOM 1466 C CA . ARG A 1 175 ? 11.895 5.549 -26.200 1.00 88.31 175 ARG A CA 1
ATOM 1467 C C . ARG A 1 175 ? 11.975 7.066 -26.008 1.00 88.31 175 ARG A C 1
ATOM 1469 O O . ARG A 1 175 ? 12.958 7.682 -26.396 1.00 88.31 175 ARG A O 1
ATOM 1476 N N . ASN A 1 176 ? 10.985 7.647 -25.337 1.00 83.62 176 ASN A N 1
ATOM 1477 C CA . ASN A 1 176 ? 10.919 9.082 -25.058 1.00 83.62 176 ASN A CA 1
ATOM 1478 C C . ASN A 1 176 ? 11.769 9.517 -23.843 1.00 83.62 176 ASN A C 1
ATOM 1480 O O . ASN A 1 176 ? 11.660 10.653 -23.386 1.00 83.62 176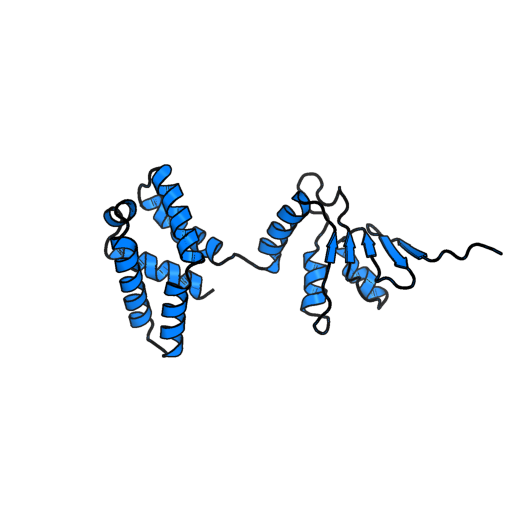 ASN A O 1
ATOM 1484 N N . LYS A 1 177 ? 12.580 8.623 -23.262 1.00 89.62 177 LYS A N 1
ATOM 1485 C CA . LYS A 1 177 ? 13.373 8.858 -22.046 1.00 89.62 177 LYS A CA 1
ATOM 1486 C C . LYS A 1 177 ? 14.830 8.460 -22.276 1.00 89.62 177 LYS A C 1
ATOM 1488 O O . LYS A 1 177 ? 15.229 7.368 -21.889 1.00 89.62 177 LYS A O 1
ATOM 1493 N N . MET A 1 178 ? 15.632 9.364 -22.847 1.00 86.62 178 MET A N 1
ATOM 1494 C CA . MET A 1 178 ? 17.040 9.091 -23.205 1.00 86.62 178 MET A CA 1
ATOM 1495 C C . MET A 1 178 ? 17.859 8.498 -22.045 1.00 86.62 178 MET A C 1
ATOM 1497 O O . MET A 1 178 ? 18.504 7.474 -22.214 1.00 86.62 178 MET A O 1
ATOM 1501 N N . TRP A 1 179 ? 17.713 9.043 -20.829 1.00 89.56 179 TRP A N 1
ATOM 1502 C CA . TRP A 1 179 ? 18.407 8.561 -19.618 1.00 89.56 179 TRP A CA 1
ATOM 1503 C C . TRP A 1 179 ? 18.116 7.094 -19.243 1.00 89.56 179 TRP A C 1
ATOM 1505 O O . TRP A 1 179 ? 18.849 6.495 -18.458 1.00 89.56 179 TRP A O 1
ATOM 1515 N N . LEU A 1 180 ? 17.019 6.529 -19.751 1.00 89.25 180 LEU A N 1
ATOM 1516 C CA . LEU A 1 180 ? 16.628 5.139 -19.542 1.00 89.25 180 LEU A CA 1
ATOM 1517 C C . LEU A 1 180 ? 16.821 4.303 -20.812 1.00 89.25 180 LEU A C 1
ATOM 1519 O O . LEU A 1 180 ? 17.124 3.120 -20.704 1.00 89.25 180 LEU A O 1
ATOM 1523 N N . ALA A 1 181 ? 16.666 4.905 -21.993 1.00 86.44 181 ALA A N 1
ATOM 1524 C CA . ALA A 1 181 ? 16.755 4.231 -23.283 1.00 86.44 181 ALA A CA 1
ATOM 1525 C C . ALA A 1 181 ? 18.094 3.498 -23.464 1.00 86.44 181 ALA A C 1
ATOM 1527 O O . ALA A 1 181 ? 18.088 2.329 -23.841 1.00 86.44 181 ALA A O 1
ATOM 1528 N N . ASP A 1 182 ? 19.209 4.125 -23.079 1.00 84.06 182 ASP A N 1
ATOM 1529 C CA . ASP A 1 182 ? 20.560 3.560 -23.237 1.00 84.06 182 ASP A CA 1
ATOM 1530 C C . ASP A 1 182 ? 20.817 2.333 -22.346 1.00 84.06 182 ASP A C 1
ATOM 1532 O O . ASP A 1 182 ? 21.707 1.524 -22.601 1.00 84.06 182 ASP A O 1
ATOM 1536 N N . LYS A 1 183 ? 20.009 2.160 -21.295 1.00 84.31 183 LYS A N 1
ATOM 1537 C CA . LYS A 1 183 ? 20.104 1.044 -20.340 1.00 84.31 183 LYS A CA 1
ATOM 1538 C C . LYS A 1 183 ? 19.097 -0.067 -20.661 1.00 84.31 183 LYS A C 1
ATOM 1540 O O . LYS A 1 183 ? 18.956 -1.037 -19.908 1.00 84.31 183 LYS A O 1
ATOM 1545 N N . ILE A 1 184 ? 18.363 0.069 -21.767 1.00 86.88 184 ILE A N 1
ATOM 1546 C CA . ILE A 1 184 ? 17.259 -0.807 -22.139 1.00 86.88 184 ILE A CA 1
ATOM 1547 C C . ILE A 1 184 ? 17.577 -1.554 -23.437 1.00 86.88 184 ILE A C 1
ATOM 1549 O O . ILE A 1 184 ? 17.944 -0.990 -24.457 1.00 86.88 184 ILE A O 1
ATOM 1553 N N . ASN A 1 185 ? 17.385 -2.869 -23.401 1.00 87.62 185 ASN A N 1
ATOM 1554 C CA . ASN A 1 185 ? 17.533 -3.787 -24.517 1.00 87.62 185 ASN A CA 1
ATOM 1555 C C . ASN A 1 185 ? 16.310 -4.719 -24.583 1.00 87.62 185 ASN A C 1
ATOM 1557 O O . ASN A 1 185 ? 15.394 -4.655 -23.760 1.00 87.62 185 ASN A O 1
ATOM 1561 N N . SER A 1 186 ? 16.283 -5.619 -25.567 1.00 87.62 186 SER A N 1
ATOM 1562 C CA . SER A 1 186 ? 15.189 -6.586 -25.762 1.00 87.62 186 SER A CA 1
ATOM 1563 C C . SER A 1 186 ? 14.858 -7.396 -24.492 1.00 87.62 186 SER A C 1
ATOM 1565 O O . SER A 1 186 ? 13.683 -7.611 -24.164 1.00 87.62 186 SER A O 1
ATOM 1567 N N . ARG A 1 187 ? 15.888 -7.804 -23.736 1.00 88.19 187 ARG A N 1
ATOM 1568 C CA . ARG A 1 187 ? 15.752 -8.598 -22.508 1.00 88.19 187 ARG A CA 1
ATOM 1569 C C . ARG A 1 187 ? 15.186 -7.763 -21.364 1.00 88.19 187 ARG A C 1
ATOM 1571 O O . ARG A 1 187 ? 14.270 -8.222 -20.682 1.00 88.19 187 ARG A O 1
ATOM 1578 N N . THR A 1 188 ? 15.678 -6.542 -21.161 1.00 89.50 188 THR A N 1
ATOM 1579 C CA . THR A 1 188 ? 15.155 -5.658 -20.111 1.00 89.50 188 THR A CA 1
ATOM 1580 C C . THR A 1 188 ? 13.752 -5.154 -20.437 1.00 89.50 188 THR A C 1
ATOM 1582 O O . THR A 1 188 ? 12.919 -5.172 -19.542 1.00 89.50 188 THR A O 1
ATOM 1585 N N . LEU A 1 189 ? 13.401 -4.867 -21.696 1.00 92.44 189 LEU A N 1
ATOM 1586 C CA . LEU A 1 189 ? 12.006 -4.578 -22.085 1.00 92.44 189 LEU A CA 1
ATOM 1587 C C . LEU A 1 189 ? 11.049 -5.720 -21.731 1.00 92.44 189 LEU A C 1
ATOM 1589 O O . LEU A 1 189 ? 9.979 -5.496 -21.167 1.00 92.44 189 LEU A O 1
ATOM 1593 N N . SER A 1 190 ? 11.452 -6.957 -22.026 1.00 92.94 190 SER A N 1
ATOM 1594 C CA . SER A 1 190 ? 10.657 -8.141 -21.681 1.00 92.94 190 SER A CA 1
ATOM 1595 C C . SER A 1 190 ? 10.497 -8.293 -20.166 1.00 92.94 190 SER A C 1
ATOM 1597 O O . SER A 1 190 ? 9.440 -8.702 -19.689 1.00 92.94 190 SER A O 1
ATOM 1599 N N . ARG A 1 191 ? 11.532 -7.924 -19.403 1.00 92.69 191 ARG A N 1
ATOM 1600 C CA . ARG A 1 191 ? 11.499 -7.890 -17.940 1.00 92.69 191 ARG A CA 1
ATOM 1601 C C . ARG A 1 191 ? 10.604 -6.777 -17.397 1.00 92.69 191 ARG A C 1
ATOM 1603 O O . ARG A 1 191 ? 9.914 -7.025 -16.422 1.00 92.69 191 ARG A O 1
ATOM 1610 N N . PHE A 1 192 ? 10.573 -5.597 -18.015 1.00 94.00 192 PHE A N 1
ATOM 1611 C CA . PHE A 1 192 ? 9.662 -4.510 -17.630 1.00 94.00 192 PHE A CA 1
ATOM 1612 C C . PHE A 1 192 ? 8.205 -4.944 -17.756 1.00 94.00 192 PHE A C 1
ATOM 1614 O O . PHE A 1 192 ? 7.449 -4.820 -16.795 1.00 94.00 192 PHE A O 1
ATOM 1621 N N . ALA A 1 193 ? 7.844 -5.511 -18.912 1.00 95.50 193 ALA A N 1
ATOM 1622 C CA . ALA A 1 193 ? 6.510 -6.052 -19.141 1.00 95.50 193 ALA A CA 1
ATOM 1623 C C . ALA A 1 193 ? 6.163 -7.126 -18.103 1.00 95.50 193 ALA A C 1
ATOM 1625 O O . ALA A 1 193 ? 5.127 -7.032 -17.454 1.00 95.50 193 ALA A O 1
ATOM 1626 N N . ARG A 1 194 ? 7.064 -8.094 -17.886 1.00 95.50 194 ARG A N 1
ATOM 1627 C CA . ARG A 1 194 ? 6.865 -9.164 -16.901 1.00 95.50 194 ARG A CA 1
ATOM 1628 C C . ARG A 1 194 ? 6.686 -8.622 -15.484 1.00 95.50 194 ARG A C 1
ATOM 1630 O O . ARG A 1 194 ? 5.717 -8.980 -14.837 1.00 95.50 194 ARG A O 1
ATOM 1637 N N . ASN A 1 195 ? 7.587 -7.757 -15.024 1.00 95.94 195 ASN A N 1
ATOM 1638 C CA . ASN A 1 195 ? 7.526 -7.176 -13.686 1.00 95.94 195 ASN A CA 1
ATOM 1639 C C . ASN A 1 195 ? 6.207 -6.429 -13.460 1.00 95.94 195 ASN A C 1
ATOM 1641 O O . ASN A 1 195 ? 5.601 -6.581 -12.407 1.00 95.94 195 ASN A O 1
ATOM 1645 N N . PHE A 1 196 ? 5.760 -5.643 -14.445 1.00 96.25 196 PHE A N 1
ATOM 1646 C CA . PHE A 1 196 ? 4.485 -4.940 -14.345 1.00 96.25 196 PHE A CA 1
ATOM 1647 C C . PHE A 1 196 ? 3.303 -5.913 -14.293 1.00 96.25 196 PHE A C 1
ATOM 1649 O O . PHE A 1 196 ? 2.457 -5.771 -13.419 1.00 96.25 196 PHE A O 1
ATOM 1656 N N . ILE A 1 197 ? 3.262 -6.907 -15.191 1.00 95.56 197 ILE A N 1
ATOM 1657 C CA . ILE A 1 197 ? 2.205 -7.932 -15.212 1.00 95.56 197 ILE A CA 1
ATOM 1658 C C . ILE A 1 197 ? 2.147 -8.656 -13.865 1.00 95.56 197 ILE A C 1
ATOM 1660 O O . ILE A 1 197 ? 1.072 -8.764 -13.293 1.00 95.56 197 ILE A O 1
ATOM 1664 N N . THR A 1 198 ? 3.292 -9.070 -13.314 1.00 94.88 198 THR A N 1
ATOM 1665 C CA . THR A 1 198 ? 3.348 -9.719 -11.997 1.00 94.88 198 THR A CA 1
ATOM 1666 C C . THR A 1 198 ? 2.774 -8.830 -10.900 1.00 94.88 198 THR A C 1
ATOM 1668 O O . THR A 1 198 ? 2.048 -9.327 -10.051 1.00 94.88 198 THR A O 1
ATOM 1671 N N . CYS A 1 199 ? 3.055 -7.524 -10.908 1.00 94.75 199 CYS A N 1
ATOM 1672 C CA . CYS A 1 199 ? 2.433 -6.615 -9.945 1.00 94.75 199 CYS A CA 1
ATOM 1673 C C . CYS A 1 199 ? 0.925 -6.464 -10.173 1.00 94.75 199 CYS A C 1
ATOM 1675 O O . CYS A 1 199 ? 0.203 -6.282 -9.208 1.00 94.75 199 CYS A O 1
ATOM 1677 N N . ALA A 1 200 ? 0.460 -6.478 -11.425 1.00 92.25 200 ALA A N 1
ATOM 1678 C CA . ALA A 1 200 ? -0.948 -6.267 -11.777 1.00 92.25 200 ALA A CA 1
ATOM 1679 C C . ALA A 1 200 ? -1.826 -7.514 -11.572 1.00 92.25 200 ALA A C 1
ATOM 1681 O O . ALA A 1 200 ? -3.045 -7.428 -11.685 1.00 92.25 200 ALA A O 1
ATOM 1682 N N . GLN A 1 201 ? -1.207 -8.668 -11.324 1.00 89.62 201 GLN A N 1
ATOM 1683 C CA . GLN A 1 201 ? -1.873 -9.929 -10.993 1.00 89.62 201 GLN A CA 1
ATOM 1684 C C . GLN A 1 201 ? -2.123 -10.111 -9.489 1.00 89.62 201 GLN A C 1
ATOM 1686 O O . GLN A 1 201 ? -2.889 -11.001 -9.127 1.00 89.62 201 GLN A O 1
ATOM 1691 N N . LEU A 1 202 ? -1.452 -9.321 -8.644 1.00 81.06 202 LEU A N 1
ATOM 1692 C CA . LEU A 1 202 ? -1.585 -9.329 -7.184 1.00 81.06 202 LEU A CA 1
ATOM 1693 C C . LEU A 1 202 ? -2.645 -8.319 -6.740 1.00 81.06 202 LEU A C 1
ATOM 1695 O O . LEU A 1 202 ? -3.378 -8.653 -5.787 1.00 81.06 202 LEU A O 1
#

Sequence (202 aa):
MANQKSYSIYQGYNFRVLKMKGFEPVCFGCPPGIVKDFGRRAENLPSRYVLPIRTFVQGKNNFDFEFIVYTFLFARPSHEKITIYCTADQRVRFKSILQETLFGPTFKNLLHAQFRRFSRESGFTKTELKRFHLFLDQLAESRKPIDLYSRLLKYNAPDRQIQSEMRSYFKTLIRNKMWLADKINSRTLSRFARNFITCAQL